Protein AF-R5MJ14-F1 (afdb_monomer)

Sequence (223 aa):
MDNVKKLFVQALIEAENKEISKLKGEDEIEWEFSEKFENSMNKLIRKNNHIRLSTRRTVRRGLLAAIIALIAVFSGLMSVSATREPIVNFIMNKFGETTEIKVSESYIPTHKTIEKNYIITDIPEGYALYSYEENEHDNMTVWKNANGSILEFSQNLLSLSFSIDNKFNCKKLEINGYEAFYYTGENFACLVWTDGEYWFKVYGTADAEDYIMTAPYHIIEKN

Nearest PDB structures (foldseek):
  2lba-assembly1_A  TM=3.531E-01  e=2.765E-01  Gallus gallus
  5feg-assembly1_B  TM=5.756E-01  e=1.146E+00  Hevea brasiliensis
  8cdd-assembly1_B  TM=2.155E-01  e=1.218E-01  Plasmodium falciparum 3D7
  7snx-assembly1_A  TM=3.120E-01  e=2.463E+00  Oplophorus gracilirostris

Foldseek 3Di:
DVVVVVVVVVVVVVVVVVVVVPDDDPVRDDDDDDPVVVVVVVVVVVVVVCVVVVVVVVVVVVVVVVVVVVCCVVVVVVVVPPDDFDQFDWDWDDDPQKTKIATDPPDDAPDPFDPWDKDFDDDDPQWDWDDWDDDRFKTKTWTAGPVRKIKMKMKGFRRDMDMDGNVWDWDWDADPRWTKTWTDDPFKIKIWTDPSGIIMIIIITPVCRVVRVVRVVRMDTDD

pLDDT: mean 83.58, std 13.21, range [35.97, 97.69]

Structure (mmCIF, N/CA/C/O backbone):
data_AF-R5MJ14-F1
#
_entry.id   AF-R5MJ14-F1
#
loop_
_atom_site.group_PDB
_atom_site.id
_atom_site.type_symbol
_atom_site.label_atom_id
_atom_site.label_alt_id
_atom_site.label_comp_id
_atom_site.label_asym_id
_atom_site.label_entity_id
_atom_site.label_seq_id
_atom_site.pdbx_PDB_ins_code
_atom_site.Cartn_x
_atom_site.Cartn_y
_atom_site.Cartn_z
_atom_site.occupancy
_atom_site.B_iso_or_equiv
_atom_site.auth_seq_id
_atom_site.auth_comp_id
_atom_site.auth_asym_id
_atom_site.auth_atom_id
_atom_site.pdbx_PDB_model_num
ATOM 1 N N . MET A 1 1 ? -99.053 11.340 -3.054 1.00 56.34 1 MET A N 1
ATOM 2 C CA . MET 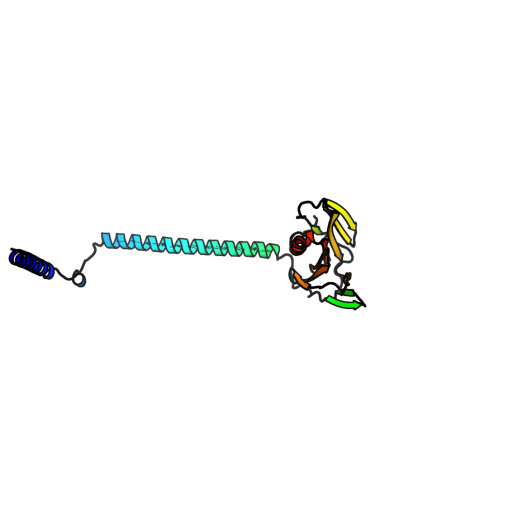A 1 1 ? -98.649 9.953 -2.723 1.00 56.34 1 MET A CA 1
ATOM 3 C C . MET A 1 1 ? -97.344 9.909 -1.922 1.00 56.34 1 MET A C 1
ATOM 5 O O . MET A 1 1 ? -97.263 9.127 -0.984 1.00 56.34 1 MET A O 1
ATOM 9 N N . ASP A 1 2 ? -96.379 10.797 -2.195 1.00 66.44 2 ASP A N 1
ATOM 10 C CA . ASP A 1 2 ? -95.080 10.835 -1.491 1.00 66.44 2 ASP A CA 1
ATOM 11 C C . ASP A 1 2 ? -95.145 11.084 0.017 1.00 66.44 2 ASP A C 1
ATOM 13 O O . ASP A 1 2 ? -94.399 10.467 0.772 1.00 66.44 2 ASP A O 1
ATOM 17 N N . ASN A 1 3 ? -96.060 11.940 0.480 1.00 75.06 3 ASN A N 1
ATOM 18 C CA . ASN A 1 3 ? -96.108 12.291 1.901 1.00 75.06 3 ASN A CA 1
ATOM 19 C C . ASN A 1 3 ? -96.558 11.109 2.782 1.00 75.06 3 ASN A C 1
ATOM 21 O O . ASN A 1 3 ? -96.045 10.921 3.879 1.00 75.06 3 ASN A O 1
ATOM 25 N N . VAL A 1 4 ? -97.454 10.255 2.268 1.00 80.25 4 VAL A N 1
ATOM 26 C CA . VAL A 1 4 ? -97.929 9.048 2.972 1.00 80.25 4 VAL A CA 1
ATOM 27 C C . VAL A 1 4 ? -96.824 7.995 3.051 1.00 80.25 4 VAL A C 1
ATOM 29 O O . VAL A 1 4 ? -96.622 7.393 4.101 1.00 80.25 4 VAL A O 1
ATOM 32 N N . LYS A 1 5 ? -96.054 7.810 1.971 1.00 82.12 5 LYS A N 1
ATOM 33 C CA . LYS A 1 5 ? -94.910 6.887 1.963 1.00 82.12 5 LYS A CA 1
ATOM 34 C C . LYS A 1 5 ? -93.808 7.358 2.914 1.00 82.12 5 LYS A C 1
ATOM 36 O O . LYS A 1 5 ? -93.243 6.542 3.635 1.00 82.12 5 LYS A O 1
ATOM 41 N N . LYS A 1 6 ? -93.544 8.668 2.960 1.00 83.88 6 LYS A N 1
ATOM 42 C CA . LYS A 1 6 ? -92.578 9.268 3.888 1.00 83.88 6 LYS A CA 1
ATOM 43 C C . LYS A 1 6 ? -93.004 9.089 5.347 1.00 83.88 6 LYS A C 1
ATOM 45 O O . LYS A 1 6 ? -92.186 8.667 6.154 1.00 83.88 6 LYS A O 1
ATOM 50 N N . LEU A 1 7 ? -94.283 9.321 5.653 1.00 88.44 7 LEU A N 1
ATOM 51 C CA . LEU A 1 7 ? -94.857 9.082 6.982 1.00 88.44 7 LEU A CA 1
ATOM 52 C C . LEU A 1 7 ? -94.775 7.606 7.391 1.00 88.44 7 LEU A C 1
ATOM 54 O O . LEU A 1 7 ? -94.431 7.312 8.529 1.00 88.44 7 LEU A O 1
ATOM 58 N N . PHE A 1 8 ? -95.031 6.680 6.464 1.00 89.88 8 PHE A N 1
ATOM 59 C CA . PHE A 1 8 ? -94.932 5.246 6.742 1.00 89.88 8 PHE A CA 1
ATOM 60 C C . PHE A 1 8 ? -93.491 4.802 7.023 1.00 89.88 8 PHE A C 1
ATOM 62 O O . PHE A 1 8 ? -93.246 4.103 7.999 1.00 89.88 8 PHE A O 1
ATOM 69 N N . VAL A 1 9 ? -92.524 5.238 6.207 1.00 88.12 9 VAL A N 1
ATOM 70 C CA . VAL A 1 9 ? -91.097 4.942 6.434 1.00 88.12 9 VAL A CA 1
ATOM 71 C C . VAL A 1 9 ? -90.624 5.5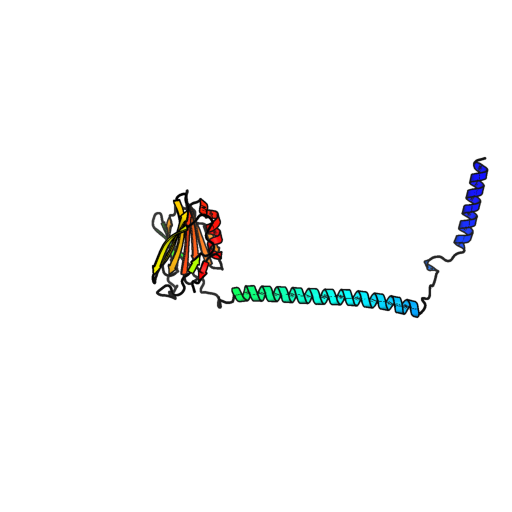36 7.759 1.00 88.12 9 VAL A C 1
ATOM 73 O O . VAL A 1 9 ? -89.906 4.878 8.502 1.00 88.12 9 VAL A O 1
ATOM 76 N N . GLN A 1 10 ? -91.063 6.751 8.086 1.00 90.50 10 GLN A N 1
ATOM 77 C CA . GLN A 1 10 ? -90.716 7.399 9.345 1.00 90.50 10 GLN A CA 1
ATOM 78 C C . GLN A 1 10 ? -91.298 6.650 10.548 1.00 90.50 10 GLN A C 1
ATOM 80 O O . GLN A 1 10 ? -90.572 6.401 11.503 1.00 90.50 10 GLN A O 1
ATOM 85 N N . ALA A 1 11 ? -92.556 6.210 10.465 1.00 89.62 11 ALA A N 1
ATOM 86 C CA . ALA A 1 11 ? -93.175 5.381 11.496 1.00 89.62 11 ALA A CA 1
ATOM 87 C C . ALA A 1 11 ? -92.471 4.022 11.658 1.00 89.62 11 ALA A C 1
ATOM 89 O O . ALA A 1 11 ? -92.351 3.529 12.776 1.00 89.62 11 ALA A O 1
ATOM 90 N N . LEU A 1 12 ? -91.980 3.428 10.564 1.00 91.75 12 LEU A N 1
ATOM 91 C CA . LEU A 1 12 ? -91.228 2.173 10.606 1.00 91.75 12 LEU A CA 1
ATOM 92 C C . LEU A 1 12 ? -89.869 2.352 11.298 1.00 91.75 12 LEU A C 1
ATOM 94 O O . LEU A 1 12 ? -89.551 1.593 12.206 1.00 91.75 12 LEU A O 1
ATOM 98 N N . ILE A 1 13 ? -89.108 3.384 10.916 1.00 89.69 13 ILE A N 1
ATOM 99 C CA . ILE A 1 13 ? -87.815 3.723 11.534 1.00 89.69 13 ILE A CA 1
ATOM 100 C C . ILE A 1 13 ? -88.003 4.041 13.020 1.00 89.69 13 ILE A C 1
ATOM 102 O O . ILE A 1 13 ? -87.200 3.644 13.857 1.00 89.69 13 ILE A O 1
ATOM 106 N N . GLU A 1 14 ? -89.071 4.753 13.371 1.00 90.81 14 GLU A N 1
ATOM 107 C CA . GLU A 1 14 ? -89.377 5.086 14.759 1.00 90.81 14 GLU A CA 1
ATOM 108 C C . GLU A 1 14 ? -89.759 3.844 15.577 1.00 90.81 14 GLU A C 1
ATOM 110 O O . GLU A 1 14 ? -89.328 3.709 16.722 1.00 90.81 14 GLU A O 1
ATOM 115 N N . ALA A 1 15 ? -90.505 2.903 14.991 1.00 89.81 15 ALA A N 1
ATOM 116 C CA . ALA A 1 15 ? -90.825 1.627 15.624 1.00 89.81 15 ALA A CA 1
ATOM 117 C C . ALA A 1 15 ? -89.582 0.741 15.814 1.00 89.81 15 ALA A C 1
ATOM 119 O O . ALA A 1 15 ? -89.395 0.195 16.901 1.00 89.81 15 ALA A O 1
ATOM 120 N N . GLU A 1 16 ? -88.719 0.648 14.801 1.00 88.69 16 GLU A N 1
ATOM 121 C CA . GLU A 1 16 ? -87.458 -0.100 14.849 1.00 88.69 16 GLU A CA 1
ATOM 122 C C . GLU A 1 16 ? -86.504 0.491 15.891 1.00 88.69 16 GLU A C 1
ATOM 124 O O . GLU A 1 16 ? -86.034 -0.218 16.778 1.00 88.69 16 GLU A O 1
ATOM 129 N N . ASN A 1 17 ? -86.294 1.810 15.872 1.00 86.94 17 ASN A N 1
ATOM 130 C CA . ASN A 1 17 ? -85.464 2.490 16.866 1.00 86.94 17 ASN A CA 1
ATOM 131 C C . ASN A 1 17 ? -86.006 2.301 18.285 1.00 86.94 17 ASN A C 1
ATOM 133 O O . ASN A 1 17 ? -85.223 2.175 19.220 1.00 86.94 17 ASN A O 1
ATOM 137 N N . LYS A 1 18 ? -87.331 2.238 18.453 1.00 85.94 18 LYS A N 1
ATOM 138 C CA . LYS A 1 18 ? -87.975 1.962 19.742 1.00 85.94 18 LYS A CA 1
ATOM 139 C C . LYS A 1 18 ? -87.822 0.507 20.195 1.00 85.94 18 LYS A C 1
ATOM 141 O O . LYS A 1 18 ? -87.941 0.235 21.389 1.00 85.94 18 LYS A O 1
ATOM 146 N N . GLU A 1 19 ? -87.612 -0.442 19.286 1.00 83.44 19 GLU A N 1
ATOM 147 C CA . GLU A 1 19 ? -87.235 -1.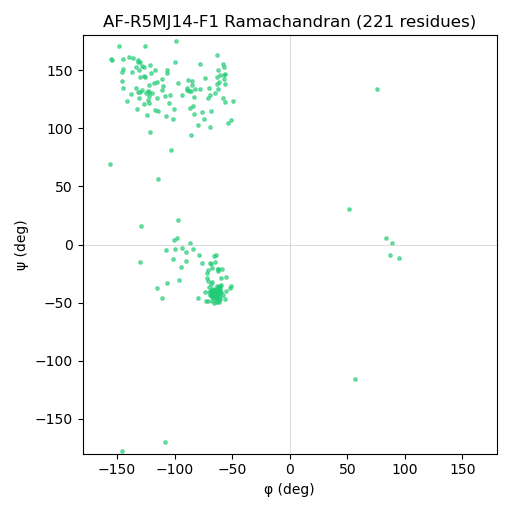816 19.638 1.00 83.44 19 GLU A CA 1
ATOM 148 C C . GLU A 1 19 ? -85.748 -1.927 19.959 1.00 83.44 19 GLU A C 1
ATOM 150 O O . GLU A 1 19 ? -85.401 -2.485 20.998 1.00 83.44 19 GLU A O 1
ATOM 155 N N . ILE A 1 20 ? -84.881 -1.334 19.137 1.00 81.50 20 ILE A N 1
ATOM 156 C CA . ILE A 1 20 ? -83.430 -1.318 19.357 1.00 81.50 20 ILE A CA 1
ATOM 157 C C . ILE A 1 20 ? -83.087 -0.579 20.653 1.00 81.50 20 ILE A C 1
ATOM 159 O O . ILE A 1 20 ? -82.246 -1.050 21.407 1.00 81.50 20 ILE A O 1
ATOM 163 N N . SER A 1 21 ? -83.790 0.507 20.993 1.00 79.62 21 SER A N 1
ATOM 164 C CA . SER A 1 21 ? -83.589 1.234 22.255 1.00 79.62 21 SER A CA 1
ATOM 165 C C . SER A 1 21 ? -83.968 0.432 23.505 1.00 79.62 21 SER A C 1
ATOM 167 O O . SER A 1 21 ? -83.739 0.903 24.615 1.00 79.62 21 SER A O 1
ATOM 169 N N . LYS A 1 22 ? -84.623 -0.729 23.356 1.00 81.12 22 LYS A N 1
ATOM 170 C CA . LYS A 1 22 ? -84.878 -1.669 24.462 1.00 81.12 22 LYS A CA 1
ATOM 171 C C . LYS A 1 22 ? -83.754 -2.688 24.621 1.00 81.12 22 LYS A C 1
ATOM 173 O O . LYS A 1 22 ? -83.732 -3.394 25.629 1.00 81.12 22 LYS A O 1
ATOM 178 N N . LEU A 1 23 ? -82.876 -2.818 23.628 1.00 81.00 23 LEU A N 1
ATOM 179 C CA . LEU A 1 23 ? -81.663 -3.607 23.760 1.00 81.00 23 LEU A CA 1
ATOM 180 C C . LEU A 1 23 ? -80.690 -2.837 24.651 1.00 81.00 23 LEU A C 1
ATOM 182 O O . LEU A 1 23 ? -80.631 -1.610 24.618 1.00 81.00 23 LEU A O 1
ATOM 186 N N . LYS A 1 24 ? -79.948 -3.579 25.467 1.00 77.00 24 LYS A N 1
ATOM 187 C CA . LYS A 1 24 ? -78.887 -3.013 26.296 1.00 77.00 24 LYS A CA 1
ATOM 188 C C . LYS A 1 24 ? -77.793 -2.419 25.407 1.00 77.00 24 LYS A C 1
ATOM 190 O O . LYS A 1 24 ? -77.508 -2.978 24.344 1.00 77.00 24 LYS A O 1
ATOM 195 N N . GLY A 1 25 ? -77.191 -1.314 25.846 1.00 72.12 25 GLY A N 1
ATOM 196 C CA . GLY A 1 25 ? -75.997 -0.755 25.205 1.00 72.12 25 GLY A CA 1
ATOM 197 C C . GLY A 1 25 ? -74.855 -1.775 25.180 1.00 72.12 25 GLY A C 1
ATOM 198 O O . GLY A 1 25 ? -74.821 -2.694 25.996 1.00 72.12 25 GLY A O 1
ATOM 199 N N . GLU A 1 26 ? -73.919 -1.650 24.239 1.00 67.50 26 GLU A N 1
ATOM 200 C CA . GLU A 1 26 ? -72.776 -2.575 24.121 1.00 67.50 26 GLU A CA 1
ATOM 201 C C . GLU A 1 26 ? -71.907 -2.588 25.397 1.00 67.50 26 GLU A C 1
ATOM 203 O O . GLU A 1 26 ? -71.345 -3.614 25.768 1.00 67.50 26 GLU A O 1
ATOM 208 N N . ASP A 1 27 ? -71.884 -1.464 26.113 1.00 71.50 27 ASP A N 1
ATOM 209 C CA . ASP A 1 27 ? -71.274 -1.237 27.425 1.00 71.50 27 ASP A CA 1
ATOM 210 C C . ASP A 1 27 ? -72.068 -1.822 28.612 1.00 71.50 27 ASP A C 1
ATOM 212 O O . ASP A 1 27 ? -71.510 -1.992 29.694 1.00 71.50 27 ASP A O 1
ATOM 216 N N . GLU A 1 28 ? -73.339 -2.179 28.412 1.00 71.75 28 GLU A N 1
ATOM 217 C CA . GLU A 1 28 ? -74.215 -2.829 29.401 1.00 71.75 28 GLU A CA 1
ATOM 218 C C . GLU A 1 28 ? -74.336 -4.356 29.194 1.00 71.75 28 GLU A C 1
ATOM 220 O O . GLU A 1 28 ? -75.008 -5.052 29.970 1.00 71.75 28 GLU A O 1
ATOM 225 N N . ILE A 1 29 ? -73.721 -4.898 28.134 1.00 73.69 29 ILE A N 1
ATOM 226 C CA . ILE A 1 29 ? -73.668 -6.339 27.865 1.00 73.69 29 ILE A CA 1
ATOM 227 C C . ILE A 1 29 ? -72.481 -6.939 28.625 1.00 73.69 29 ILE A C 1
ATOM 229 O O . ILE A 1 29 ? -71.354 -6.997 28.136 1.00 73.69 29 ILE A O 1
ATOM 233 N N . GLU A 1 30 ? -72.748 -7.443 29.827 1.00 69.62 30 GLU A N 1
ATOM 234 C CA . GLU A 1 30 ? -71.797 -8.290 30.546 1.00 69.62 30 GLU A CA 1
ATOM 235 C C . GLU A 1 30 ? -71.773 -9.684 29.903 1.00 69.62 30 GLU A C 1
ATOM 237 O O . GLU A 1 30 ? -72.733 -10.453 29.993 1.00 69.62 30 GLU A O 1
ATOM 242 N N . TRP A 1 31 ? -70.680 -10.002 29.205 1.00 71.62 31 TRP A N 1
ATOM 243 C CA . TRP A 1 31 ? -70.451 -11.328 28.634 1.00 71.62 31 TRP A CA 1
ATOM 244 C C . TRP A 1 31 ? -69.485 -12.115 29.514 1.00 71.62 31 TRP A C 1
ATOM 246 O O . TRP A 1 31 ? -68.285 -11.841 29.532 1.00 71.62 31 TRP A O 1
ATOM 256 N N . GLU A 1 32 ? -69.993 -13.120 30.221 1.00 79.44 32 GLU A N 1
ATOM 257 C CA . GLU A 1 32 ? -69.135 -14.077 30.914 1.00 79.44 32 GLU A CA 1
ATOM 258 C C . GLU A 1 32 ? -68.682 -15.157 29.936 1.00 79.44 32 GLU A C 1
ATOM 260 O O . GLU A 1 32 ? -69.473 -15.966 29.438 1.00 79.44 32 GLU A O 1
ATOM 265 N N . PHE A 1 33 ? -67.382 -15.168 29.641 1.00 82.12 33 PHE A N 1
ATOM 266 C CA . PHE A 1 33 ? -66.822 -16.187 28.776 1.00 82.12 33 PHE A CA 1
ATOM 267 C C . PHE A 1 33 ? -66.827 -17.540 29.484 1.00 82.12 33 PHE A C 1
ATOM 269 O O . PHE A 1 33 ? -66.429 -17.667 30.637 1.00 82.12 33 PHE A O 1
ATOM 276 N N . SER A 1 34 ? -67.249 -18.594 28.773 1.00 89.44 34 SER A N 1
ATOM 277 C CA . SER A 1 34 ? -67.092 -19.947 29.313 1.00 89.44 34 SER A CA 1
ATOM 278 C C . SER A 1 34 ? -65.617 -20.203 29.619 1.00 89.44 34 SER A C 1
ATOM 280 O O . SER A 1 34 ? -64.742 -19.850 28.820 1.00 89.44 34 SER A O 1
ATOM 282 N N . GLU A 1 35 ? -65.345 -20.906 30.714 1.00 89.69 35 GLU A N 1
ATOM 283 C CA . GLU A 1 35 ? -63.982 -21.247 31.131 1.00 89.69 35 GLU A CA 1
ATOM 284 C C . GLU A 1 35 ? -63.184 -21.911 29.988 1.00 89.69 35 GLU A C 1
ATOM 286 O O . GLU A 1 35 ? -62.006 -21.635 29.756 1.00 89.69 35 GLU A O 1
ATOM 291 N N . LYS A 1 36 ? -63.854 -22.748 29.182 1.00 90.06 36 LYS A N 1
ATOM 292 C CA . LYS A 1 36 ? -63.269 -23.395 27.999 1.00 90.06 36 LYS A CA 1
ATOM 293 C C . LYS A 1 36 ? -62.814 -22.386 26.939 1.00 90.06 36 LYS A C 1
ATOM 295 O O . LYS A 1 36 ? -61.766 -22.588 26.314 1.00 90.06 36 LYS A O 1
ATOM 300 N N . PHE A 1 37 ? -63.593 -21.332 26.707 1.00 89.31 37 PHE A N 1
ATOM 301 C CA . PHE A 1 37 ? -63.251 -20.286 25.750 1.00 89.31 37 PHE A CA 1
ATOM 302 C C . PHE A 1 37 ? -62.091 -19.434 26.263 1.00 89.31 37 PHE A C 1
ATOM 304 O O . PHE A 1 37 ? -61.108 -19.271 25.539 1.00 89.31 37 PHE A O 1
ATOM 311 N N . GLU A 1 38 ? -62.143 -18.970 27.514 1.00 89.88 38 GLU A N 1
ATOM 312 C CA . GLU A 1 38 ? -61.050 -18.193 28.115 1.00 89.88 38 GLU A CA 1
ATOM 313 C C . GLU A 1 38 ? -59.736 -18.968 28.100 1.00 89.88 38 GLU A C 1
ATOM 315 O O . GLU A 1 38 ? -58.695 -18.446 27.700 1.00 89.88 38 GLU A O 1
ATOM 320 N N . ASN A 1 39 ? -59.781 -20.256 28.449 1.00 90.69 39 ASN A N 1
ATOM 321 C CA . ASN A 1 39 ? -58.616 -21.131 28.410 1.00 90.69 39 ASN A CA 1
ATOM 322 C C . ASN A 1 39 ? -58.050 -21.279 26.991 1.00 90.69 39 ASN A C 1
ATOM 324 O O . ASN A 1 39 ? -56.830 -21.270 26.801 1.00 90.69 39 ASN A O 1
ATOM 328 N N . SER A 1 40 ? -58.916 -21.372 25.980 1.00 88.62 40 SER A N 1
ATOM 329 C CA . SER A 1 40 ? -58.504 -21.446 24.573 1.00 88.62 40 SER A CA 1
ATOM 330 C C . SER A 1 40 ? -57.882 -20.130 24.098 1.00 88.62 40 SER A C 1
ATOM 332 O O . SER A 1 40 ? -56.810 -20.140 23.486 1.00 88.62 40 SER A O 1
ATOM 334 N N . MET A 1 41 ? -58.493 -18.997 24.452 1.00 88.94 41 MET A N 1
ATOM 335 C CA . MET A 1 41 ? -57.995 -17.654 24.158 1.00 88.94 41 MET A CA 1
ATOM 336 C C . MET A 1 41 ? -56.625 -17.412 24.810 1.00 88.94 41 MET A C 1
ATOM 338 O O . MET A 1 41 ? -55.655 -17.064 24.133 1.00 88.94 41 MET A O 1
ATOM 342 N N . ASN A 1 42 ? -56.493 -17.714 26.102 1.00 89.44 42 ASN A N 1
ATOM 343 C CA . ASN A 1 42 ? -55.242 -17.583 26.849 1.00 89.44 42 ASN A CA 1
ATOM 344 C C . ASN A 1 42 ? -54.130 -18.480 26.292 1.00 89.44 42 ASN A C 1
ATOM 346 O O . ASN A 1 42 ? -52.965 -18.074 26.237 1.00 89.44 42 ASN A O 1
ATOM 350 N N . LYS A 1 43 ? -54.464 -19.691 25.827 1.00 89.19 43 LYS A N 1
ATOM 351 C CA . LYS A 1 43 ? -53.502 -20.602 25.191 1.00 89.19 43 LYS A CA 1
ATOM 352 C C . LYS A 1 43 ? -52.944 -20.021 23.889 1.00 89.19 43 LYS A C 1
ATOM 354 O O . LYS A 1 43 ? -51.739 -20.130 23.649 1.00 89.19 43 LYS A O 1
ATOM 359 N N . LEU A 1 44 ? -53.782 -19.373 23.078 1.00 87.19 44 LEU A N 1
ATOM 360 C CA . LEU A 1 44 ? -53.359 -18.710 21.840 1.00 87.19 44 LEU A CA 1
ATOM 361 C C . LEU A 1 44 ? -52.463 -17.496 22.119 1.00 87.19 44 LEU A C 1
ATOM 363 O O . LEU A 1 44 ? -51.387 -17.387 21.526 1.00 87.19 44 LEU A O 1
ATOM 367 N N . ILE A 1 45 ? -52.842 -16.645 23.078 1.00 81.38 45 ILE A N 1
ATOM 368 C CA . ILE A 1 45 ? -52.053 -15.469 23.484 1.00 81.38 45 ILE A CA 1
ATOM 369 C C . ILE A 1 45 ? -50.672 -15.895 24.004 1.00 81.38 45 ILE A C 1
ATOM 371 O O . ILE A 1 45 ? -49.647 -15.363 23.568 1.00 81.38 45 ILE A O 1
ATOM 375 N N . ARG A 1 46 ? -50.617 -16.907 24.884 1.00 80.94 46 ARG A N 1
ATOM 376 C CA . ARG A 1 46 ? -49.354 -17.450 25.417 1.00 80.94 46 ARG A CA 1
ATOM 377 C C . ARG A 1 46 ? -48.466 -18.018 24.313 1.00 80.94 46 ARG A C 1
ATOM 379 O O . ARG A 1 46 ? -47.272 -17.723 24.295 1.00 80.94 46 ARG A O 1
ATOM 386 N N . LYS A 1 47 ? -49.029 -18.788 23.375 1.00 77.12 47 LYS A N 1
ATOM 387 C CA . LYS A 1 47 ? -48.280 -19.362 22.245 1.00 77.12 47 LYS A CA 1
ATOM 388 C C . LYS A 1 47 ? -47.690 -18.270 21.349 1.00 77.12 47 LYS A C 1
ATOM 390 O O . LYS A 1 47 ? -46.509 -18.340 21.017 1.00 77.12 47 LYS A O 1
ATOM 395 N N . ASN A 1 48 ? -48.469 -17.242 21.011 1.00 72.69 48 ASN A N 1
ATOM 396 C CA . ASN A 1 48 ? -48.006 -16.120 20.192 1.00 72.69 48 ASN A CA 1
ATOM 397 C C . ASN A 1 48 ? -46.880 -15.325 20.878 1.00 72.69 48 ASN A C 1
ATOM 399 O O . ASN A 1 48 ? -45.839 -15.061 20.275 1.00 72.69 48 ASN A O 1
ATOM 403 N N . ASN A 1 49 ? -47.044 -15.010 22.166 1.00 66.75 49 ASN A N 1
ATOM 404 C CA . ASN A 1 49 ? -46.028 -14.296 22.941 1.00 66.75 49 ASN A CA 1
ATOM 405 C C . ASN A 1 49 ? -44.744 -15.121 23.100 1.00 66.75 49 ASN A C 1
ATOM 407 O O . ASN A 1 49 ? -43.648 -14.574 22.971 1.00 66.75 49 ASN A O 1
ATOM 411 N N . HIS A 1 50 ? -44.861 -16.435 23.315 1.00 68.31 50 HIS A N 1
ATOM 412 C CA . HIS A 1 50 ? -43.712 -17.332 23.407 1.00 68.31 50 HIS A CA 1
ATOM 413 C C . HIS A 1 50 ? -42.939 -17.411 22.085 1.00 68.31 50 HIS A C 1
ATOM 415 O O . HIS A 1 50 ? -41.721 -17.263 22.099 1.00 68.31 50 HIS A O 1
ATOM 421 N N . ILE A 1 51 ? -43.627 -17.573 20.946 1.00 58.97 51 ILE A N 1
ATOM 422 C CA . ILE A 1 51 ? -42.999 -17.602 19.612 1.00 58.97 51 ILE A CA 1
ATOM 423 C C . ILE A 1 51 ? -42.304 -16.267 19.319 1.00 58.97 51 ILE A C 1
ATOM 425 O O . ILE A 1 51 ? -41.135 -16.240 18.945 1.00 58.97 51 ILE A O 1
ATOM 429 N N . ARG A 1 52 ? -42.976 -15.133 19.552 1.00 57.56 52 ARG A N 1
ATOM 430 C CA . ARG A 1 52 ? -42.402 -13.802 19.301 1.00 57.56 52 ARG A CA 1
ATOM 431 C C . ARG A 1 52 ? -41.170 -13.526 20.171 1.00 57.56 52 ARG A C 1
ATOM 433 O O . ARG A 1 52 ? -40.190 -12.961 19.684 1.00 57.56 52 ARG A O 1
ATOM 440 N N . LEU A 1 53 ? -41.190 -13.929 21.445 1.00 55.22 53 LEU A N 1
ATOM 441 C CA . LEU A 1 53 ? -40.054 -13.768 22.358 1.00 55.22 53 LEU A CA 1
ATOM 442 C C . LEU A 1 53 ? -38.912 -14.742 22.053 1.00 55.22 53 LEU A C 1
ATOM 444 O O . LEU A 1 53 ? -37.754 -14.321 22.094 1.00 55.22 53 LEU A O 1
ATOM 448 N N . SER A 1 54 ? -39.210 -16.008 21.735 1.00 61.19 54 SER A N 1
ATOM 449 C CA . SER A 1 54 ? -38.182 -16.995 21.402 1.00 61.19 54 SER A CA 1
ATOM 450 C C . SER A 1 54 ? -37.488 -16.607 20.107 1.00 61.19 54 SER A C 1
ATOM 452 O O . SER A 1 54 ? -36.277 -16.450 20.117 1.00 61.19 54 SER A O 1
ATOM 454 N N . THR A 1 55 ? -38.229 -16.310 19.036 1.00 57.56 55 THR A N 1
ATOM 455 C CA . THR A 1 55 ? -37.648 -15.918 17.745 1.00 57.56 55 THR A CA 1
ATOM 456 C C . THR A 1 55 ? -36.821 -14.639 17.873 1.00 57.56 55 THR A C 1
ATOM 458 O O . THR A 1 55 ? -35.698 -14.591 17.382 1.00 57.56 55 THR A O 1
ATOM 461 N N . ARG A 1 56 ? -37.281 -13.629 18.631 1.00 58.34 56 ARG A N 1
ATOM 462 C CA . ARG A 1 56 ? -36.491 -12.408 18.888 1.00 58.34 56 ARG A CA 1
ATOM 463 C C . ARG A 1 56 ? -35.217 -12.685 19.691 1.00 58.34 56 ARG A C 1
ATOM 465 O O . ARG A 1 56 ? -34.191 -12.069 19.412 1.00 58.34 56 ARG A O 1
ATOM 472 N N . ARG A 1 57 ? -35.255 -13.580 20.687 1.00 58.78 57 ARG A N 1
ATOM 473 C CA . ARG A 1 57 ? -34.063 -13.977 21.460 1.00 58.78 57 ARG A CA 1
ATOM 474 C C . ARG A 1 57 ? -33.087 -14.789 20.614 1.00 58.78 57 ARG A C 1
ATOM 476 O O . ARG A 1 57 ? -31.895 -14.509 20.678 1.00 58.78 57 ARG A O 1
ATOM 483 N N . THR A 1 58 ? -33.566 -15.741 19.817 1.00 59.31 58 THR A N 1
ATOM 484 C CA . THR A 1 58 ? -32.723 -16.589 18.963 1.00 59.31 58 THR A CA 1
ATOM 485 C C . THR A 1 58 ? -32.084 -15.776 17.840 1.00 59.31 58 THR A C 1
ATOM 487 O O . THR A 1 58 ? -30.879 -15.872 17.652 1.00 59.31 58 THR A O 1
ATOM 490 N N . VAL A 1 59 ? -32.839 -14.888 17.179 1.00 61.69 59 VAL A N 1
ATOM 491 C CA . VAL A 1 59 ? -32.308 -13.975 16.150 1.00 61.69 59 VAL A CA 1
ATOM 492 C C . VAL A 1 59 ? -31.290 -13.002 16.745 1.00 61.69 59 VAL A C 1
ATOM 494 O O . VAL A 1 59 ? -30.228 -12.822 16.168 1.00 61.69 59 VAL A O 1
ATOM 497 N N . ARG A 1 60 ? -31.549 -12.422 17.930 1.00 63.12 60 ARG A N 1
ATOM 498 C CA . ARG A 1 60 ? -30.574 -11.543 18.606 1.00 63.12 60 ARG A CA 1
ATOM 499 C C . ARG A 1 60 ? -29.297 -12.273 19.004 1.00 63.12 60 ARG A C 1
ATOM 501 O O . ARG A 1 60 ? -28.225 -11.717 18.821 1.00 63.12 60 ARG A O 1
ATOM 508 N N . ARG A 1 61 ? -29.401 -13.493 19.542 1.00 65.12 61 ARG A N 1
ATOM 509 C CA . ARG A 1 61 ? -28.232 -14.315 19.894 1.00 65.12 61 ARG A CA 1
ATOM 510 C C . ARG A 1 61 ? -27.455 -14.750 18.654 1.00 65.12 61 ARG A C 1
ATOM 512 O O . ARG A 1 61 ? -26.237 -14.703 18.693 1.00 65.12 61 ARG A O 1
ATOM 519 N N . GLY A 1 62 ? -28.146 -15.105 17.570 1.00 70.19 62 GLY A N 1
ATOM 520 C CA . GLY A 1 62 ? -27.532 -15.433 16.283 1.00 70.19 62 GLY A CA 1
ATOM 521 C C . GLY A 1 62 ? -26.815 -14.239 15.654 1.00 70.19 62 GLY A C 1
ATOM 522 O O . GLY A 1 62 ? -25.672 -14.379 15.248 1.00 70.19 62 GLY A O 1
ATOM 523 N N . LEU A 1 63 ? -27.430 -13.051 15.655 1.00 69.62 63 LEU A N 1
ATOM 524 C CA . LEU A 1 63 ? -26.799 -11.808 15.191 1.00 69.62 63 LEU A CA 1
ATOM 525 C C . LEU A 1 63 ? -25.615 -11.397 16.065 1.00 69.62 63 LEU A C 1
ATOM 527 O O . LEU A 1 63 ? -24.579 -11.045 15.528 1.00 69.62 63 LEU A O 1
ATOM 531 N N . LEU A 1 64 ? -25.737 -11.470 17.393 1.00 64.88 64 LEU A N 1
ATOM 532 C CA . LEU A 1 64 ? -24.620 -11.203 18.303 1.00 64.88 64 LEU A CA 1
ATOM 533 C C . LEU A 1 64 ? -23.481 -12.197 18.087 1.00 64.88 64 LEU A C 1
ATOM 535 O O . LEU A 1 64 ? -22.340 -11.774 18.011 1.00 64.88 64 LEU A O 1
ATOM 539 N N . ALA A 1 65 ? -23.774 -13.490 17.942 1.00 73.62 65 ALA A N 1
ATOM 540 C CA . ALA A 1 65 ? -22.763 -14.500 17.652 1.00 73.62 65 ALA A CA 1
ATOM 541 C C . ALA A 1 65 ? -22.125 -14.295 16.272 1.00 73.62 65 ALA A C 1
ATOM 543 O O . ALA A 1 65 ? -20.919 -14.444 16.153 1.00 73.62 65 ALA A O 1
ATOM 544 N N . ALA A 1 66 ? -22.898 -13.902 15.257 1.00 72.31 66 ALA A N 1
ATOM 545 C CA . ALA A 1 66 ? -22.384 -13.577 13.931 1.00 72.31 66 ALA A CA 1
ATOM 546 C C . ALA A 1 66 ? -21.529 -12.305 13.948 1.00 72.31 66 ALA A C 1
ATOM 548 O O . ALA A 1 66 ? -20.471 -12.301 13.345 1.00 72.31 66 ALA A O 1
ATOM 549 N N . ILE A 1 67 ? -21.932 -11.259 14.676 1.00 73.56 67 ILE A N 1
ATOM 550 C CA . ILE A 1 67 ? -21.140 -10.035 14.868 1.00 73.56 67 ILE A CA 1
ATOM 551 C C . ILE A 1 67 ? -19.871 -10.347 15.660 1.00 73.56 67 ILE A C 1
ATOM 553 O O . ILE A 1 67 ? -18.810 -9.889 15.278 1.00 73.56 67 ILE A O 1
ATOM 557 N N . ILE A 1 68 ? -19.949 -11.149 16.724 1.00 75.81 68 ILE A N 1
ATOM 558 C CA . ILE A 1 68 ? -18.778 -11.575 17.501 1.00 75.81 68 ILE A CA 1
ATOM 559 C C . ILE A 1 68 ? -17.861 -12.451 16.649 1.00 75.81 68 ILE A C 1
ATOM 561 O O . ILE A 1 68 ? -16.657 -12.279 16.727 1.00 75.81 68 ILE A O 1
ATOM 565 N N . ALA A 1 69 ? -18.394 -13.349 15.821 1.00 77.12 69 ALA A N 1
ATOM 566 C CA . ALA A 1 69 ? -17.606 -14.158 14.896 1.00 77.12 69 ALA A CA 1
ATOM 567 C C . ALA A 1 69 ? -16.982 -13.299 13.791 1.00 77.12 69 ALA A C 1
ATOM 569 O O . ALA A 1 69 ? -15.824 -13.498 13.463 1.00 77.12 69 ALA A O 1
ATOM 570 N N . LEU A 1 70 ? -17.706 -12.309 13.264 1.00 73.06 70 LEU A N 1
ATOM 571 C CA . LEU A 1 70 ? -17.192 -11.350 12.291 1.00 73.06 70 LEU A CA 1
ATOM 572 C C . LEU A 1 70 ? -16.077 -10.512 12.925 1.00 73.06 70 LEU A C 1
ATOM 574 O O . LEU A 1 70 ? -14.991 -10.433 12.370 1.00 73.06 70 LEU A O 1
ATOM 578 N N . ILE A 1 71 ? -16.306 -9.967 14.124 1.00 73.00 71 ILE A N 1
ATOM 579 C CA . ILE A 1 71 ? -15.292 -9.261 14.908 1.00 73.00 71 ILE A CA 1
ATOM 580 C C . ILE A 1 71 ? -14.128 -10.194 15.210 1.00 73.00 71 ILE A C 1
ATOM 582 O O . ILE A 1 71 ? -13.020 -9.736 15.077 1.00 73.00 71 ILE A O 1
ATOM 586 N N . ALA A 1 72 ? -14.331 -11.468 15.547 1.00 70.69 72 ALA A N 1
ATOM 587 C CA . ALA A 1 72 ? -13.255 -12.421 15.826 1.00 70.69 72 ALA A CA 1
ATOM 588 C C . ALA A 1 72 ? -12.471 -12.830 14.570 1.00 70.69 72 ALA A C 1
ATOM 590 O O . ALA A 1 72 ? -11.281 -13.101 14.665 1.00 70.69 72 ALA A O 1
ATOM 591 N N . VAL A 1 73 ? -13.109 -12.862 13.397 1.00 68.06 73 VAL A N 1
ATOM 592 C CA . VAL A 1 73 ? -12.449 -13.084 12.102 1.00 68.06 73 VAL A CA 1
ATOM 593 C C . VAL A 1 73 ? -11.655 -11.841 11.706 1.00 68.06 73 VAL A C 1
ATOM 595 O O . VAL A 1 73 ? -10.475 -11.960 11.412 1.00 68.06 73 VAL A O 1
ATOM 598 N N . PHE A 1 74 ? -12.242 -10.642 11.779 1.00 58.06 74 PHE A N 1
ATOM 599 C CA . PHE A 1 74 ? -11.536 -9.389 11.487 1.00 58.06 74 PHE A CA 1
ATOM 600 C C . PHE A 1 74 ? -10.470 -9.064 12.529 1.00 58.06 74 PHE A C 1
ATOM 602 O O . PHE A 1 74 ? -9.378 -8.655 12.170 1.00 58.06 74 PHE A O 1
ATOM 609 N N . SER A 1 75 ? -10.743 -9.285 13.810 1.00 57.41 75 SER A N 1
ATOM 610 C CA . SER A 1 75 ? -9.762 -9.147 14.876 1.00 57.41 75 SER A CA 1
ATOM 611 C C . SER A 1 75 ? -8.755 -10.271 14.821 1.00 57.41 75 SER A C 1
ATOM 613 O O . SER A 1 75 ? -7.650 -10.035 15.232 1.00 57.41 75 SER A O 1
ATOM 615 N N . GLY A 1 76 ? -9.080 -11.470 14.337 1.00 55.91 76 GLY A N 1
ATOM 616 C CA . GLY A 1 76 ? -8.106 -12.539 14.106 1.00 55.91 76 GLY A CA 1
ATOM 617 C C . GLY A 1 76 ? -7.156 -12.199 12.959 1.00 55.91 76 GLY A C 1
ATOM 618 O O . GLY A 1 76 ? -5.955 -12.399 13.095 1.00 55.91 76 GLY A O 1
ATOM 619 N N . LEU A 1 77 ? -7.680 -11.597 11.886 1.00 51.12 77 LEU A N 1
ATOM 620 C CA . LEU A 1 77 ? -6.892 -11.029 10.787 1.00 51.12 77 LEU A CA 1
ATOM 621 C C . LEU A 1 77 ? -6.077 -9.799 11.232 1.00 51.12 77 LEU A C 1
ATOM 623 O O . LEU A 1 77 ? -4.977 -9.596 10.741 1.00 51.12 77 LEU A O 1
ATOM 627 N N . MET A 1 78 ? -6.579 -9.011 12.190 1.00 49.00 78 MET A N 1
ATOM 628 C CA . MET A 1 78 ? -5.891 -7.842 12.770 1.00 49.00 78 MET A CA 1
ATOM 629 C C . MET A 1 78 ? -5.102 -8.167 14.056 1.00 49.00 78 MET A C 1
ATOM 631 O O . MET A 1 78 ? -4.460 -7.292 14.622 1.00 49.00 78 MET A O 1
ATOM 635 N N . SER A 1 79 ? -5.149 -9.408 14.558 1.00 42.75 79 SER A N 1
ATOM 636 C CA . SER A 1 79 ? -4.476 -9.854 15.798 1.00 42.75 79 SER A CA 1
ATOM 637 C C . SER A 1 79 ? -3.140 -10.528 15.494 1.00 42.75 79 SER A C 1
ATOM 639 O O . SER A 1 79 ? -2.590 -11.241 16.336 1.00 42.75 79 SER A O 1
ATOM 641 N N . VAL A 1 80 ? -2.590 -10.239 14.319 1.00 51.16 80 VAL A N 1
ATOM 642 C CA . VAL A 1 80 ? -1.158 -10.322 14.039 1.00 51.16 80 VAL A CA 1
ATOM 643 C C . VAL A 1 80 ? -0.638 -8.906 13.765 1.00 51.16 80 VAL A C 1
ATOM 645 O O . VAL A 1 80 ? -0.088 -8.608 12.721 1.00 51.16 80 VAL A O 1
ATOM 648 N N . SER A 1 81 ? -0.858 -8.013 14.723 1.00 39.28 81 SER A N 1
ATOM 649 C CA . SER A 1 81 ? -0.001 -6.851 14.998 1.00 39.28 81 SER A CA 1
ATOM 650 C C . SER A 1 81 ? -0.229 -6.471 16.459 1.00 39.28 81 SER A C 1
ATOM 652 O O . SER A 1 81 ? -0.925 -5.533 16.847 1.00 39.28 81 SER A O 1
ATOM 654 N N . ALA A 1 82 ? 0.267 -7.363 17.316 1.00 35.97 82 ALA A N 1
ATOM 655 C CA . ALA A 1 82 ? 0.332 -7.143 18.743 1.00 35.97 82 ALA A CA 1
ATOM 656 C C . ALA A 1 82 ? 1.229 -5.934 19.035 1.00 35.97 82 ALA A C 1
ATOM 658 O O . ALA A 1 82 ? 2.318 -5.819 18.487 1.00 35.97 82 ALA A O 1
ATOM 659 N N . THR A 1 83 ? 0.792 -5.130 20.007 1.00 43.47 83 THR A N 1
ATOM 660 C CA . THR A 1 83 ? 1.462 -3.948 20.569 1.00 43.47 83 THR A CA 1
ATOM 661 C C . THR A 1 83 ? 1.389 -2.718 19.671 1.00 43.47 83 THR A C 1
ATOM 663 O O . THR A 1 83 ? 1.579 -2.801 18.471 1.00 43.47 83 THR A O 1
ATOM 666 N N . ARG A 1 84 ? 1.060 -1.560 20.259 1.00 48.09 84 ARG A N 1
ATOM 667 C CA . ARG A 1 84 ? 1.223 -0.269 19.586 1.00 48.09 84 ARG A CA 1
ATOM 668 C C . ARG A 1 84 ? 2.648 -0.227 19.058 1.00 48.09 84 ARG A C 1
ATOM 670 O O . ARG A 1 84 ? 3.575 -0.122 19.862 1.00 48.09 84 ARG A O 1
ATOM 677 N N . GLU A 1 85 ? 2.794 -0.351 17.750 1.00 51.62 85 GLU A N 1
ATOM 678 C CA . GLU A 1 85 ? 4.084 -0.202 17.116 1.00 51.62 85 GLU A CA 1
ATOM 679 C C . GLU A 1 85 ? 4.638 1.178 17.482 1.00 51.62 85 GLU A C 1
ATOM 681 O O . GLU A 1 85 ? 3.864 2.122 17.728 1.00 51.62 85 GLU A O 1
ATOM 686 N N . PRO A 1 86 ? 5.967 1.304 17.632 1.00 51.19 86 PRO A N 1
ATOM 687 C CA . PRO A 1 86 ? 6.574 2.611 17.782 1.00 51.19 86 PRO A CA 1
ATOM 688 C C . PRO A 1 86 ? 6.016 3.485 16.665 1.00 51.19 86 PRO A C 1
ATOM 690 O O . PRO A 1 86 ? 6.089 3.106 15.502 1.00 51.19 86 PRO A O 1
ATOM 693 N N . ILE A 1 87 ? 5.406 4.618 17.026 1.00 60.19 87 ILE A N 1
ATOM 694 C CA . ILE A 1 87 ? 4.963 5.607 16.045 1.00 60.19 87 ILE A CA 1
ATOM 695 C C . ILE A 1 87 ? 6.201 5.915 15.205 1.00 60.19 87 ILE A C 1
ATOM 697 O O . ILE A 1 87 ? 7.138 6.551 15.701 1.00 60.19 87 ILE A O 1
ATOM 701 N N . VAL A 1 88 ? 6.246 5.381 13.983 1.00 71.94 88 VAL A N 1
ATOM 702 C CA . VAL A 1 88 ? 7.360 5.607 13.075 1.00 71.94 88 VAL A CA 1
ATOM 703 C C . VAL A 1 88 ? 7.246 7.064 12.676 1.00 71.94 88 VAL A C 1
ATOM 705 O O . VAL A 1 88 ? 6.385 7.459 11.896 1.00 71.94 88 VAL A O 1
ATOM 708 N N . ASN A 1 89 ? 8.069 7.894 13.307 1.00 80.94 89 ASN A N 1
ATOM 709 C CA . ASN A 1 89 ? 8.101 9.311 13.012 1.00 80.94 89 ASN A CA 1
ATOM 710 C C . ASN A 1 89 ? 8.985 9.518 11.790 1.00 80.94 89 ASN A C 1
ATOM 712 O O . ASN A 1 89 ? 10.144 9.095 11.782 1.00 80.94 89 ASN A O 1
ATOM 716 N N . PHE A 1 90 ? 8.457 10.200 10.782 1.00 86.50 90 PHE A N 1
ATOM 717 C CA . PHE A 1 90 ? 9.206 10.537 9.582 1.00 86.50 90 PHE A CA 1
ATOM 718 C C . PHE A 1 90 ? 9.768 11.954 9.668 1.00 86.50 90 PHE A C 1
ATOM 720 O O . PHE A 1 90 ? 9.113 12.891 10.128 1.00 86.50 90 PHE A O 1
ATOM 727 N N . ILE A 1 91 ? 11.004 12.111 9.204 1.00 87.75 91 ILE A N 1
ATOM 728 C CA . ILE A 1 91 ? 11.667 13.397 9.019 1.00 87.75 91 ILE A CA 1
ATOM 729 C C . ILE A 1 91 ? 11.656 13.707 7.525 1.00 87.75 91 ILE A C 1
ATOM 731 O O . ILE A 1 91 ? 12.074 12.889 6.707 1.00 87.75 91 ILE A O 1
ATOM 735 N N . MET A 1 92 ? 11.188 14.908 7.186 1.00 90.12 92 MET A N 1
ATOM 736 C CA . MET A 1 92 ? 11.176 15.424 5.819 1.00 90.12 92 MET A CA 1
ATOM 737 C C . MET A 1 92 ? 12.236 16.516 5.683 1.00 90.12 92 MET A C 1
ATOM 739 O O . MET A 1 92 ? 12.081 17.608 6.234 1.00 90.12 92 MET A O 1
ATOM 743 N N . ASN A 1 93 ? 13.300 16.235 4.937 1.00 89.00 93 ASN A N 1
ATOM 744 C CA . ASN A 1 93 ? 14.388 17.173 4.688 1.00 89.00 93 ASN A CA 1
ATOM 745 C C . ASN A 1 93 ? 14.287 17.726 3.268 1.00 89.00 93 ASN A C 1
ATOM 747 O O . ASN A 1 93 ? 14.328 16.980 2.293 1.00 89.00 93 ASN A O 1
ATOM 751 N N . LYS A 1 94 ? 14.186 19.050 3.132 1.00 88.50 94 LYS A N 1
ATOM 752 C CA . LYS A 1 94 ? 14.179 19.703 1.818 1.00 88.50 94 LYS A CA 1
ATOM 753 C C . LYS A 1 94 ? 15.607 19.916 1.322 1.00 88.50 94 LYS A C 1
ATOM 755 O O . LYS A 1 94 ? 16.363 20.669 1.932 1.00 88.50 94 LYS A O 1
ATOM 760 N N . PHE A 1 95 ? 15.938 19.313 0.184 1.00 87.56 95 PHE A N 1
ATOM 761 C CA . PHE A 1 95 ? 17.208 19.465 -0.519 1.00 87.56 95 PHE A CA 1
ATOM 762 C C . PHE A 1 95 ? 16.961 19.995 -1.932 1.00 87.56 95 PHE A C 1
ATOM 764 O O . PHE A 1 95 ? 16.646 19.242 -2.856 1.00 87.56 95 PHE A O 1
ATOM 771 N N . GLY A 1 96 ? 17.099 21.314 -2.098 1.00 89.12 96 GLY A N 1
ATOM 772 C CA . GLY A 1 96 ? 16.860 21.984 -3.376 1.00 89.12 96 GLY A CA 1
ATOM 773 C C . GLY A 1 96 ? 15.451 21.707 -3.907 1.00 89.12 96 GLY A C 1
ATOM 774 O O . GLY A 1 96 ? 14.456 22.078 -3.284 1.00 89.12 96 GLY A O 1
ATOM 775 N N . GLU A 1 97 ? 15.379 21.033 -5.052 1.00 90.69 97 GLU A N 1
ATOM 776 C CA . GLU A 1 97 ? 14.129 20.676 -5.734 1.00 90.69 97 GLU A CA 1
ATOM 777 C C . GLU A 1 97 ? 13.518 19.357 -5.246 1.00 90.69 97 GLU A C 1
ATOM 779 O O . GLU A 1 97 ? 12.464 18.963 -5.724 1.00 90.69 97 GLU A O 1
ATOM 784 N N . THR A 1 98 ? 14.119 18.683 -4.265 1.00 93.06 98 THR A N 1
ATOM 785 C CA . THR A 1 98 ? 13.603 17.416 -3.724 1.00 93.06 98 THR A CA 1
ATOM 786 C C . THR A 1 98 ? 13.335 17.510 -2.227 1.00 93.06 98 THR A C 1
ATOM 788 O O . THR A 1 98 ? 13.924 18.328 -1.516 1.00 93.06 98 THR A O 1
ATOM 791 N N . THR A 1 99 ? 12.421 16.684 -1.738 1.00 92.38 99 THR A N 1
ATOM 792 C CA . THR A 1 99 ? 12.222 16.416 -0.317 1.00 92.38 99 THR A CA 1
ATOM 793 C C . THR A 1 99 ? 12.573 14.961 -0.063 1.00 92.38 99 THR A C 1
ATOM 795 O O . THR A 1 99 ? 11.899 14.067 -0.567 1.00 92.38 99 THR A O 1
ATOM 798 N N . GLU A 1 100 ? 13.621 14.737 0.720 1.00 93.81 100 GLU A N 1
ATOM 799 C CA . GLU A 1 100 ? 13.956 13.423 1.256 1.00 93.81 100 GLU A CA 1
ATOM 800 C C . GLU A 1 100 ? 13.027 13.113 2.434 1.00 93.81 100 GLU A C 1
ATOM 802 O O . GLU A 1 100 ? 12.833 13.944 3.325 1.00 93.81 100 GLU A O 1
ATOM 807 N N . ILE A 1 101 ? 12.479 11.905 2.446 1.00 92.62 101 ILE A N 1
ATOM 808 C CA . ILE A 1 101 ? 11.680 11.334 3.521 1.00 92.62 101 ILE A CA 1
ATOM 809 C C . ILE A 1 101 ? 12.457 10.150 4.081 1.00 92.62 101 ILE A C 1
ATOM 811 O O . ILE A 1 101 ? 12.865 9.243 3.354 1.00 92.62 101 ILE A O 1
ATOM 815 N N . LYS A 1 102 ? 12.667 10.168 5.394 1.00 91.75 102 LYS A N 1
ATOM 816 C CA . LYS A 1 102 ? 13.351 9.100 6.117 1.00 91.75 102 LYS A CA 1
ATOM 817 C C . LYS A 1 102 ? 12.754 8.913 7.498 1.00 91.75 102 LYS A C 1
ATOM 819 O O . LYS A 1 102 ? 12.128 9.823 8.042 1.00 91.75 102 LYS A O 1
ATOM 824 N N . VAL A 1 103 ? 12.983 7.750 8.087 1.00 89.75 103 VAL A N 1
ATOM 825 C CA . VAL A 1 103 ? 12.672 7.516 9.499 1.00 89.75 103 VAL A CA 1
ATOM 826 C C . VAL A 1 103 ? 13.486 8.427 10.420 1.00 89.75 103 VAL A C 1
ATOM 828 O O . VAL A 1 103 ? 14.600 8.847 10.097 1.00 89.75 103 VAL A O 1
ATOM 831 N N . SER A 1 104 ? 12.912 8.757 11.577 1.00 85.50 104 SER A N 1
ATOM 832 C CA . SER A 1 104 ? 13.569 9.563 12.607 1.00 85.50 104 SER A CA 1
ATOM 833 C C . SER A 1 104 ? 14.884 8.943 13.071 1.00 85.50 104 SER A C 1
ATOM 835 O O . SER A 1 104 ? 15.020 7.725 13.099 1.00 85.50 104 SER A O 1
ATOM 837 N N . GLU A 1 105 ? 15.822 9.764 13.537 1.00 81.69 105 GLU A N 1
ATOM 838 C CA . GLU A 1 105 ? 17.120 9.284 14.041 1.00 81.69 105 GLU A CA 1
ATOM 839 C C . GLU A 1 105 ? 16.999 8.367 15.269 1.00 81.69 105 GLU A C 1
ATOM 841 O O . GLU A 1 105 ? 17.903 7.589 15.553 1.00 81.69 105 GLU A O 1
ATOM 846 N N . SER A 1 106 ? 15.877 8.432 15.992 1.00 80.00 106 SER A N 1
ATOM 847 C CA . SER A 1 106 ? 15.577 7.529 17.105 1.00 80.00 106 SER A CA 1
ATOM 848 C C . SER A 1 106 ? 15.084 6.148 16.666 1.00 80.00 106 SER A C 1
ATOM 850 O O . SER A 1 106 ? 14.920 5.273 17.515 1.00 80.00 106 SER A O 1
ATOM 852 N N . TYR A 1 107 ? 14.802 5.949 15.376 1.00 80.88 107 TYR A N 1
ATOM 853 C CA . TYR A 1 107 ? 14.420 4.647 14.845 1.00 80.88 107 TYR A CA 1
ATOM 854 C C . TYR A 1 107 ? 15.632 3.715 14.847 1.00 80.88 107 TYR A C 1
ATOM 856 O O . TYR A 1 107 ? 16.683 4.028 14.290 1.00 80.88 107 TYR A O 1
ATOM 864 N N . ILE A 1 108 ? 15.470 2.552 15.470 1.00 79.50 108 ILE A N 1
ATOM 865 C CA . ILE A 1 108 ? 16.470 1.489 15.469 1.00 79.50 108 ILE A CA 1
ATOM 866 C C . ILE A 1 108 ? 16.007 0.468 14.428 1.00 79.50 108 ILE A C 1
ATOM 868 O O . ILE A 1 108 ? 14.941 -0.113 14.626 1.00 79.50 108 ILE A O 1
ATOM 872 N N . PRO A 1 109 ? 16.763 0.240 13.338 1.00 80.12 109 PRO A N 1
ATOM 873 C CA . PRO A 1 109 ? 16.381 -0.734 12.325 1.00 80.12 109 PRO A CA 1
ATOM 874 C C . PRO A 1 109 ? 16.179 -2.122 12.929 1.00 80.12 109 PRO A C 1
ATOM 876 O O . PRO A 1 109 ? 17.101 -2.675 13.532 1.00 80.12 109 PRO A O 1
ATOM 879 N N . THR A 1 110 ? 14.986 -2.682 12.742 1.00 74.88 110 THR A N 1
ATOM 880 C CA . THR A 1 110 ? 14.649 -4.034 13.210 1.00 74.88 110 THR A CA 1
ATOM 881 C C . THR A 1 110 ? 15.386 -5.100 12.400 1.00 74.88 110 THR A C 1
ATOM 883 O O . THR A 1 110 ? 15.868 -6.080 12.962 1.00 74.88 110 THR A O 1
ATOM 886 N N . HIS A 1 111 ? 15.554 -4.864 11.096 1.00 81.81 111 HIS A N 1
ATOM 887 C CA . HIS A 1 111 ? 16.141 -5.816 10.157 1.00 81.81 111 HIS A CA 1
ATOM 888 C C . HIS A 1 111 ? 17.304 -5.185 9.381 1.00 81.81 111 HIS A C 1
ATOM 890 O O . HIS A 1 111 ? 17.292 -3.992 9.061 1.00 81.81 111 HIS A O 1
ATOM 896 N N . LYS A 1 112 ? 18.325 -5.997 9.083 1.00 87.19 112 LYS A N 1
ATOM 897 C CA . LYS A 1 112 ? 19.447 -5.615 8.203 1.00 87.19 112 LYS A CA 1
ATOM 898 C C . LYS A 1 112 ? 19.236 -6.047 6.754 1.00 87.19 112 LYS A C 1
ATOM 900 O O . LYS A 1 112 ? 19.888 -5.498 5.877 1.00 87.19 112 LYS A O 1
ATOM 905 N N . THR A 1 113 ? 18.350 -7.010 6.543 1.00 92.06 113 THR A N 1
ATOM 906 C CA . THR A 1 113 ? 17.987 -7.615 5.260 1.00 92.06 113 THR A CA 1
ATOM 907 C C . THR A 1 113 ? 16.477 -7.836 5.240 1.00 92.06 113 THR A C 1
ATOM 909 O O . THR A 1 113 ? 15.841 -7.833 6.294 1.00 92.06 113 THR A O 1
ATOM 912 N N . ILE A 1 114 ? 15.887 -8.012 4.064 1.00 92.44 114 ILE A N 1
ATOM 913 C CA . ILE A 1 114 ? 14.481 -8.376 3.912 1.00 92.44 114 ILE A CA 1
ATOM 914 C C . ILE A 1 114 ? 14.295 -9.810 4.416 1.00 92.44 114 ILE A C 1
ATOM 916 O O . ILE A 1 114 ? 14.851 -10.749 3.850 1.00 92.44 114 ILE A O 1
ATOM 920 N N . GLU A 1 115 ? 13.532 -9.972 5.497 1.00 92.00 115 GLU A N 1
ATOM 921 C CA . GLU A 1 115 ? 13.204 -11.287 6.068 1.00 92.00 115 GLU A CA 1
ATOM 922 C C . GLU A 1 115 ? 11.849 -11.804 5.572 1.00 92.00 115 GLU A C 1
ATOM 924 O O . GLU A 1 115 ? 11.669 -13.010 5.423 1.00 92.00 115 GLU A O 1
ATOM 929 N N . LYS A 1 116 ? 10.917 -10.888 5.282 1.00 92.62 116 LYS A N 1
ATOM 930 C CA . LYS A 1 116 ? 9.591 -11.181 4.724 1.00 92.62 116 LYS A CA 1
ATOM 931 C C . LYS A 1 116 ? 9.479 -10.543 3.351 1.00 92.62 116 LYS A C 1
ATOM 933 O O . LYS A 1 116 ? 9.507 -9.318 3.243 1.00 92.62 116 LYS A O 1
ATOM 938 N N . ASN A 1 117 ? 9.347 -11.352 2.308 1.00 93.31 117 ASN A N 1
ATOM 939 C CA . ASN A 1 117 ? 9.133 -10.847 0.956 1.00 93.31 117 ASN A CA 1
ATOM 940 C C . ASN A 1 117 ? 7.646 -10.692 0.677 1.00 93.31 117 ASN A C 1
ATOM 942 O O . ASN A 1 117 ? 6.878 -11.610 0.934 1.00 93.31 117 ASN A O 1
ATOM 946 N N . TYR A 1 118 ? 7.248 -9.568 0.095 1.00 94.12 118 TYR A N 1
ATOM 947 C CA . TYR A 1 118 ? 5.872 -9.333 -0.323 1.00 94.12 118 TYR A CA 1
ATOM 948 C C . TYR A 1 118 ? 5.733 -9.399 -1.843 1.00 94.12 118 TYR A C 1
ATOM 950 O O . TYR A 1 118 ? 6.637 -9.034 -2.591 1.00 94.12 118 TYR 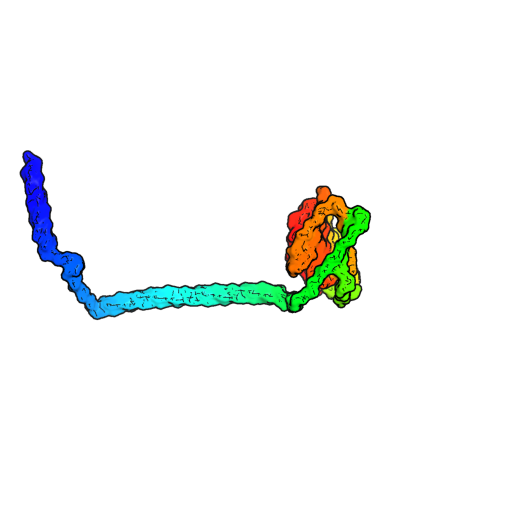A O 1
ATOM 958 N N . ILE A 1 119 ? 4.583 -9.866 -2.315 1.00 92.81 119 ILE A N 1
ATOM 959 C CA . ILE A 1 119 ? 4.225 -9.890 -3.736 1.00 92.81 119 ILE A CA 1
ATOM 960 C C . ILE A 1 119 ? 2.834 -9.298 -3.934 1.00 92.81 119 ILE A C 1
ATOM 962 O O . ILE A 1 119 ? 1.972 -9.426 -3.066 1.00 92.81 119 ILE A O 1
ATOM 966 N N . ILE A 1 120 ? 2.598 -8.698 -5.099 1.00 91.19 120 ILE A N 1
ATOM 967 C CA . ILE A 1 120 ? 1.257 -8.297 -5.529 1.00 91.19 120 ILE A CA 1
ATOM 968 C C . ILE A 1 120 ? 0.584 -9.471 -6.246 1.00 91.19 120 ILE A C 1
ATOM 970 O O . ILE A 1 120 ? 1.180 -10.078 -7.137 1.00 91.19 120 ILE A O 1
ATOM 974 N N . THR A 1 121 ? -0.660 -9.777 -5.877 1.00 84.50 121 THR A N 1
ATOM 975 C CA . THR A 1 121 ? -1.409 -10.922 -6.435 1.00 84.50 121 THR A CA 1
ATOM 976 C C . THR A 1 121 ? -2.518 -10.550 -7.411 1.00 84.50 121 THR A C 1
ATOM 978 O O . THR A 1 121 ? -2.743 -11.290 -8.367 1.00 84.50 121 THR A O 1
ATOM 981 N N . ASP A 1 122 ? -3.181 -9.413 -7.211 1.00 87.56 122 ASP A N 1
ATOM 982 C CA . ASP A 1 122 ? -4.281 -8.945 -8.060 1.00 87.56 122 ASP A CA 1
ATOM 983 C C . ASP A 1 122 ? -3.778 -7.837 -8.994 1.00 87.56 122 ASP A C 1
ATOM 985 O O . ASP A 1 122 ? -3.854 -6.654 -8.674 1.00 87.56 122 ASP A O 1
ATOM 989 N N . ILE A 1 123 ? -3.139 -8.217 -10.103 1.00 91.31 123 ILE A N 1
ATOM 990 C CA . ILE A 1 123 ? -2.568 -7.281 -11.087 1.00 91.31 123 ILE A CA 1
ATOM 991 C C . ILE A 1 123 ? -3.659 -6.839 -12.079 1.00 91.31 123 ILE A C 1
ATOM 993 O O . ILE A 1 123 ? -4.445 -7.687 -12.509 1.00 91.31 123 ILE A O 1
ATOM 997 N N . PRO A 1 124 ? -3.703 -5.557 -12.508 1.00 89.06 124 PRO A N 1
ATOM 998 C CA . PRO A 1 124 ? -4.694 -5.087 -13.474 1.00 89.06 124 PRO A CA 1
ATOM 999 C C . PRO A 1 124 ? -4.693 -5.877 -14.784 1.00 89.06 124 PRO A C 1
ATOM 1001 O O . PRO A 1 124 ? -3.643 -6.287 -15.288 1.00 89.06 124 PRO A O 1
ATOM 1004 N N . GLU A 1 125 ? -5.876 -6.027 -15.383 1.00 89.19 125 GLU A N 1
ATOM 1005 C CA . GLU A 1 125 ? -6.026 -6.714 -16.665 1.00 89.19 125 GLU A CA 1
ATOM 1006 C C . GLU A 1 125 ? -5.146 -6.074 -17.754 1.00 89.19 125 GLU A C 1
ATOM 1008 O O . GLU A 1 125 ? -5.032 -4.854 -17.873 1.00 89.19 125 GLU A O 1
ATOM 1013 N N . GLY A 1 126 ? -4.507 -6.919 -18.566 1.00 89.44 126 GLY A N 1
ATOM 1014 C CA . GLY A 1 126 ? -3.660 -6.489 -19.679 1.00 89.44 126 GLY A CA 1
ATOM 1015 C C . GLY A 1 126 ? -2.203 -6.202 -19.310 1.00 89.44 126 GLY A C 1
ATOM 1016 O O . GLY A 1 126 ? -1.386 -6.051 -20.219 1.00 89.44 126 GLY A O 1
ATOM 1017 N N . TYR A 1 127 ? -1.850 -6.183 -18.023 1.00 93.12 127 TYR A N 1
ATOM 1018 C CA . TYR A 1 127 ? -0.459 -6.132 -17.576 1.00 93.12 127 TYR A CA 1
ATOM 1019 C C . TYR A 1 127 ? 0.139 -7.540 -17.510 1.00 93.12 127 TYR A C 1
ATOM 1021 O O . TYR A 1 127 ? -0.441 -8.465 -16.946 1.00 93.12 127 TYR A O 1
ATOM 1029 N N . ALA A 1 128 ? 1.330 -7.701 -18.081 1.00 94.06 128 ALA A N 1
ATOM 1030 C CA . ALA A 1 128 ? 2.098 -8.939 -18.053 1.00 94.06 128 ALA A CA 1
ATOM 1031 C C . ALA A 1 128 ? 3.456 -8.708 -17.386 1.00 94.06 128 ALA A C 1
ATOM 1033 O O . ALA A 1 128 ? 4.031 -7.623 -17.497 1.00 94.06 128 ALA A O 1
ATOM 1034 N N . LEU A 1 129 ? 3.967 -9.732 -16.695 1.00 95.69 129 LEU A N 1
ATOM 1035 C CA . LEU A 1 129 ? 5.266 -9.669 -16.026 1.00 95.69 129 LEU A CA 1
ATOM 1036 C C . LEU A 1 129 ? 6.361 -9.332 -17.046 1.00 95.69 129 LEU A C 1
ATOM 1038 O O . LEU A 1 129 ? 6.503 -10.013 -18.061 1.00 95.69 129 LEU A O 1
ATOM 1042 N N . TYR A 1 130 ? 7.125 -8.283 -16.758 1.00 95.56 130 TYR A N 1
ATOM 1043 C CA . TYR A 1 130 ? 8.220 -7.805 -17.595 1.00 95.56 130 TYR A CA 1
ATOM 1044 C C . TYR A 1 130 ? 9.583 -8.043 -16.942 1.00 95.56 130 TYR A C 1
ATOM 1046 O O . TYR A 1 130 ? 10.496 -8.520 -17.611 1.00 95.56 130 TYR A O 1
ATOM 1054 N N . SER A 1 131 ? 9.722 -7.726 -15.652 1.00 95.69 131 SER A N 1
ATOM 1055 C CA . SER A 1 131 ? 10.947 -7.972 -14.885 1.00 95.69 131 SER A CA 1
ATOM 1056 C C . SER A 1 131 ? 10.629 -8.342 -13.442 1.00 95.69 131 SER A C 1
ATOM 1058 O O . SER A 1 131 ? 9.614 -7.911 -12.895 1.00 95.69 131 SER A O 1
ATOM 1060 N N . TYR A 1 132 ? 11.516 -9.128 -12.844 1.00 95.38 132 TYR A N 1
ATOM 1061 C CA . TYR A 1 132 ? 11.485 -9.509 -11.441 1.00 95.38 132 TYR A CA 1
ATOM 1062 C C . TYR A 1 132 ? 12.914 -9.535 -10.906 1.00 95.38 132 TYR A C 1
ATOM 1064 O O . TYR A 1 132 ? 13.759 -10.254 -11.445 1.00 95.38 132 TYR A O 1
ATOM 1072 N N . GLU A 1 133 ? 13.171 -8.764 -9.857 1.00 94.06 133 GLU A N 1
ATOM 1073 C CA . GLU A 1 133 ? 14.461 -8.677 -9.182 1.00 94.06 133 GLU A CA 1
ATOM 1074 C C . GLU A 1 133 ? 14.239 -8.827 -7.677 1.00 94.06 133 GLU A C 1
ATOM 1076 O O . GLU A 1 133 ? 13.434 -8.122 -7.083 1.00 94.06 133 GLU A O 1
ATOM 1081 N N . GLU A 1 134 ? 14.944 -9.769 -7.058 1.00 93.31 134 GLU A N 1
ATOM 1082 C CA . GLU A 1 134 ? 14.860 -10.040 -5.622 1.00 93.31 134 GLU A CA 1
ATOM 1083 C C . GLU A 1 134 ? 16.273 -10.264 -5.089 1.00 93.31 134 GLU A C 1
ATOM 1085 O O . GLU A 1 134 ? 17.045 -11.055 -5.642 1.00 93.31 134 GLU A O 1
ATOM 1090 N N . ASN A 1 135 ? 16.617 -9.561 -4.017 1.00 90.81 135 ASN A N 1
ATOM 1091 C CA . ASN A 1 135 ? 17.835 -9.768 -3.249 1.00 90.81 135 ASN A CA 1
ATOM 1092 C C . ASN A 1 135 ? 17.582 -9.483 -1.757 1.00 90.81 135 ASN A C 1
ATOM 1094 O O . ASN A 1 135 ? 16.472 -9.169 -1.341 1.00 90.81 135 ASN A O 1
ATOM 1098 N N . GLU A 1 136 ? 18.625 -9.587 -0.936 1.00 90.81 136 GLU A N 1
ATOM 1099 C CA . GLU A 1 136 ? 18.520 -9.420 0.520 1.00 90.81 136 GLU A CA 1
ATOM 1100 C C . GLU A 1 136 ? 18.100 -8.007 0.978 1.00 90.81 136 GLU A C 1
ATOM 1102 O O . GLU A 1 136 ? 17.855 -7.815 2.163 1.00 90.81 136 GLU A O 1
ATOM 1107 N N . HIS A 1 137 ? 18.038 -7.006 0.098 1.00 88.12 137 HIS A N 1
ATOM 1108 C CA . HIS A 1 137 ? 17.754 -5.608 0.454 1.00 88.12 137 HIS A CA 1
ATOM 1109 C C . HIS A 1 137 ? 16.658 -4.958 -0.398 1.00 88.12 137 HIS A C 1
ATOM 1111 O O . HIS A 1 137 ? 16.151 -3.906 -0.008 1.00 88.12 137 HIS A O 1
ATOM 1117 N N . ASP A 1 138 ? 16.303 -5.560 -1.532 1.00 89.44 138 ASP A N 1
ATOM 1118 C CA . ASP A 1 138 ? 15.319 -5.037 -2.474 1.00 89.44 138 ASP A CA 1
ATOM 1119 C C . ASP A 1 138 ? 14.534 -6.181 -3.123 1.00 89.44 138 ASP A C 1
ATOM 1121 O O . ASP A 1 138 ? 15.086 -7.230 -3.467 1.00 89.44 138 ASP A O 1
ATOM 1125 N N . ASN A 1 139 ? 13.237 -5.956 -3.293 1.00 95.62 139 ASN A N 1
ATOM 1126 C CA . ASN A 1 139 ? 12.347 -6.813 -4.059 1.00 95.62 139 ASN A CA 1
ATOM 1127 C C . ASN A 1 139 ? 11.522 -5.916 -4.975 1.00 95.62 139 ASN A C 1
ATOM 1129 O O . ASN A 1 139 ? 10.759 -5.075 -4.502 1.00 95.62 139 ASN A O 1
ATOM 1133 N N . MET A 1 140 ? 11.690 -6.091 -6.279 1.00 96.69 140 MET A N 1
ATOM 1134 C CA . MET A 1 140 ? 11.082 -5.273 -7.310 1.00 96.69 140 MET A CA 1
ATOM 1135 C C . MET A 1 140 ? 10.449 -6.156 -8.379 1.00 96.69 140 MET A C 1
ATOM 1137 O O . MET A 1 140 ? 11.061 -7.068 -8.935 1.00 96.69 140 MET A O 1
ATOM 1141 N N . THR A 1 141 ? 9.206 -5.843 -8.724 1.00 97.12 141 THR A N 1
ATOM 1142 C CA . THR A 1 141 ? 8.490 -6.492 -9.819 1.00 97.12 141 THR A CA 1
ATOM 1143 C C . THR A 1 141 ? 7.919 -5.438 -10.753 1.00 97.12 141 THR A C 1
ATOM 1145 O O . THR A 1 141 ? 7.296 -4.475 -10.312 1.00 97.12 141 THR A O 1
ATOM 1148 N N . VAL A 1 142 ? 8.123 -5.624 -12.056 1.00 97.44 142 VAL A N 1
ATOM 1149 C CA . VAL A 1 142 ? 7.669 -4.703 -13.101 1.00 97.44 142 VAL A CA 1
ATOM 1150 C C . VAL A 1 142 ? 6.769 -5.447 -14.072 1.00 97.44 142 VAL A C 1
ATOM 1152 O O . VAL A 1 142 ? 7.148 -6.489 -14.612 1.00 97.44 142 VAL A O 1
ATOM 1155 N N . TRP A 1 143 ? 5.613 -4.865 -14.368 1.00 97.06 143 TRP A N 1
ATOM 1156 C CA . TRP A 1 143 ? 4.680 -5.321 -15.387 1.00 97.06 143 TRP A CA 1
ATOM 1157 C C . TRP A 1 143 ? 4.523 -4.276 -16.487 1.00 97.06 143 TRP A C 1
ATOM 1159 O O . TRP A 1 143 ? 4.623 -3.070 -16.249 1.00 97.06 143 TRP A O 1
ATOM 1169 N N . LYS A 1 144 ? 4.248 -4.747 -17.704 1.00 96.88 144 LYS A N 1
ATOM 1170 C CA . LYS A 1 144 ? 3.939 -3.898 -18.856 1.00 96.88 144 LYS A CA 1
ATOM 1171 C C . LYS A 1 144 ? 2.676 -4.357 -19.554 1.00 96.88 144 LYS A C 1
ATOM 1173 O O . LYS A 1 144 ? 2.440 -5.559 -19.670 1.00 96.88 144 LYS A O 1
ATOM 1178 N N . ASN A 1 145 ? 1.902 -3.405 -20.061 1.00 93.69 145 ASN A N 1
ATOM 1179 C CA . ASN A 1 145 ? 0.787 -3.701 -20.955 1.00 93.69 145 ASN A CA 1
ATOM 1180 C C . ASN A 1 145 ? 1.175 -3.500 -22.432 1.00 93.69 145 ASN A C 1
ATOM 1182 O O . ASN A 1 145 ? 2.272 -3.037 -22.758 1.00 93.69 145 ASN A O 1
ATOM 1186 N N . ALA A 1 146 ? 0.261 -3.842 -23.344 1.00 93.62 146 ALA A N 1
ATOM 1187 C CA . ALA A 1 146 ? 0.480 -3.738 -24.790 1.00 93.62 146 ALA A CA 1
ATOM 1188 C C . ALA A 1 146 ? 0.732 -2.300 -25.289 1.00 93.62 146 ALA A C 1
ATOM 1190 O O . ALA A 1 146 ? 1.354 -2.120 -2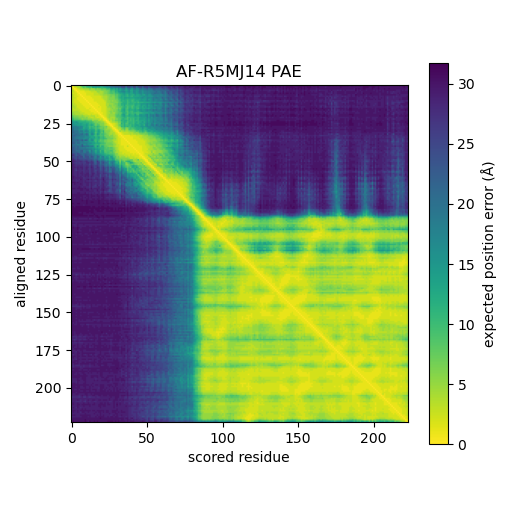6.335 1.00 93.62 146 ALA A O 1
ATOM 1191 N N . ASN A 1 147 ? 0.287 -1.287 -24.540 1.00 92.88 147 ASN A N 1
ATOM 1192 C CA . ASN A 1 147 ? 0.491 0.126 -24.866 1.00 92.88 147 ASN A CA 1
ATOM 1193 C C . ASN A 1 147 ? 1.854 0.650 -24.381 1.00 92.88 147 ASN A C 1
ATOM 1195 O O . ASN A 1 147 ? 2.200 1.799 -24.643 1.00 92.88 147 ASN A O 1
ATOM 1199 N N . GLY A 1 148 ? 2.632 -0.181 -23.682 1.00 93.06 148 GLY A N 1
ATOM 1200 C CA . GLY A 1 148 ? 3.909 0.205 -23.087 1.00 93.06 148 GLY A CA 1
ATOM 1201 C C . GLY A 1 148 ? 3.781 0.886 -21.725 1.00 93.06 148 GLY A C 1
ATOM 1202 O O . GLY A 1 148 ? 4.802 1.306 -21.180 1.00 93.06 148 GLY A O 1
ATOM 1203 N N . SER A 1 149 ? 2.572 0.967 -21.164 1.00 94.94 149 SER A N 1
ATOM 1204 C CA . SER A 1 149 ? 2.340 1.410 -19.789 1.00 94.94 149 SER A CA 1
ATOM 1205 C C . SER A 1 149 ? 3.054 0.494 -18.808 1.00 94.94 149 SER A C 1
ATOM 1207 O O . SER A 1 149 ? 3.159 -0.715 -19.033 1.00 94.94 149 SER A O 1
ATOM 1209 N N . ILE A 1 150 ? 3.526 1.072 -17.709 1.00 96.75 150 ILE A N 1
ATOM 1210 C CA . ILE A 1 150 ? 4.326 0.377 -16.702 1.00 96.75 150 ILE A CA 1
ATOM 1211 C C . ILE A 1 150 ? 3.573 0.400 -15.380 1.00 96.75 150 ILE A C 1
ATOM 1213 O O . ILE A 1 150 ? 2.994 1.419 -15.010 1.00 96.75 150 ILE A O 1
ATOM 1217 N N . LEU A 1 151 ? 3.616 -0.727 -14.678 1.00 97.19 151 LEU A N 1
ATOM 1218 C CA . LEU A 1 151 ? 3.279 -0.850 -13.268 1.00 97.19 151 LEU A CA 1
ATOM 1219 C C . LEU A 1 151 ? 4.487 -1.480 -12.576 1.00 97.19 151 LEU A C 1
ATOM 1221 O O . LEU A 1 151 ? 5.022 -2.478 -13.052 1.00 97.19 151 LEU A O 1
ATOM 1225 N N . GLU A 1 152 ? 4.934 -0.896 -11.480 1.00 97.69 152 GLU A N 1
ATOM 1226 C CA . GLU A 1 152 ? 6.093 -1.334 -10.710 1.00 97.69 152 GLU A CA 1
ATOM 1227 C C . GLU A 1 152 ? 5.693 -1.419 -9.245 1.00 97.69 152 GLU A C 1
ATOM 1229 O O . GLU A 1 152 ? 5.121 -0.477 -8.699 1.00 97.69 152 GLU A O 1
ATOM 1234 N N . PHE A 1 153 ? 6.029 -2.536 -8.615 1.00 97.62 153 PHE A N 1
ATOM 1235 C CA . PHE A 1 153 ? 6.024 -2.700 -7.171 1.00 97.62 153 PHE A CA 1
ATOM 1236 C C . PHE A 1 153 ? 7.463 -2.816 -6.695 1.00 97.62 153 PHE A C 1
ATOM 1238 O O . PHE A 1 153 ? 8.238 -3.565 -7.291 1.00 97.62 153 PHE A O 1
ATOM 1245 N N . SER A 1 154 ? 7.802 -2.127 -5.610 1.00 97.06 154 SER A N 1
ATOM 1246 C CA . SER A 1 154 ? 9.047 -2.373 -4.900 1.00 97.06 154 SER A CA 1
ATOM 1247 C C . SER A 1 154 ? 8.875 -2.385 -3.386 1.00 97.06 154 SER A C 1
ATOM 1249 O O . SER A 1 154 ? 8.039 -1.679 -2.816 1.00 97.06 154 SER A O 1
ATOM 1251 N N . GLN A 1 155 ? 9.703 -3.197 -2.741 1.00 96.56 155 GLN A N 1
ATOM 1252 C CA . GLN A 1 155 ? 9.838 -3.330 -1.301 1.00 96.56 155 GLN A CA 1
ATOM 1253 C C . GLN A 1 155 ? 11.291 -3.066 -0.914 1.00 96.56 155 GLN A C 1
ATOM 1255 O O . GLN A 1 155 ? 12.214 -3.618 -1.506 1.00 96.56 155 GLN A O 1
ATOM 1260 N N . ASN A 1 156 ? 11.483 -2.229 0.100 1.00 95.06 156 ASN A N 1
ATOM 1261 C CA . ASN A 1 156 ? 12.782 -1.799 0.601 1.00 95.06 156 ASN A CA 1
ATOM 1262 C C . ASN A 1 156 ? 12.795 -1.822 2.137 1.00 95.06 156 ASN A C 1
ATOM 1264 O O . ASN A 1 156 ? 11.749 -1.782 2.785 1.00 95.06 156 ASN A O 1
ATOM 1268 N N . LEU A 1 157 ? 13.980 -1.854 2.750 1.00 92.88 157 LEU A N 1
ATOM 1269 C CA . LEU A 1 157 ? 14.102 -1.706 4.205 1.00 92.88 157 LEU A CA 1
ATOM 1270 C C . LEU A 1 157 ? 13.618 -0.323 4.658 1.00 92.88 157 LEU A C 1
ATOM 1272 O O . LEU A 1 157 ? 13.993 0.691 4.071 1.00 92.88 157 LEU A O 1
ATOM 1276 N N . LEU A 1 158 ? 12.871 -0.264 5.763 1.00 91.31 158 LEU A N 1
ATOM 1277 C CA . LEU A 1 158 ? 12.363 0.997 6.323 1.00 91.31 158 LEU A CA 1
ATOM 1278 C C . LEU A 1 158 ? 13.478 1.966 6.771 1.00 91.31 158 LEU A C 1
ATOM 1280 O O . LEU A 1 158 ? 13.267 3.173 6.868 1.00 91.31 158 LEU A O 1
ATOM 1284 N N . SER A 1 159 ? 14.685 1.450 7.025 1.00 88.25 159 SER A N 1
ATOM 1285 C CA . SER A 1 159 ? 15.871 2.256 7.346 1.00 88.25 159 SER A CA 1
ATOM 1286 C C . SER A 1 159 ? 16.383 3.097 6.171 1.00 88.25 159 SER A C 1
ATOM 1288 O O . SER A 1 159 ? 17.154 4.033 6.391 1.00 88.25 159 SER A O 1
ATOM 1290 N N . LEU A 1 160 ? 15.971 2.780 4.941 1.00 89.56 160 LEU A N 1
ATOM 1291 C CA . LEU A 1 160 ? 16.307 3.552 3.751 1.00 89.56 160 LEU A CA 1
ATOM 1292 C C . LEU A 1 160 ? 15.446 4.819 3.657 1.00 89.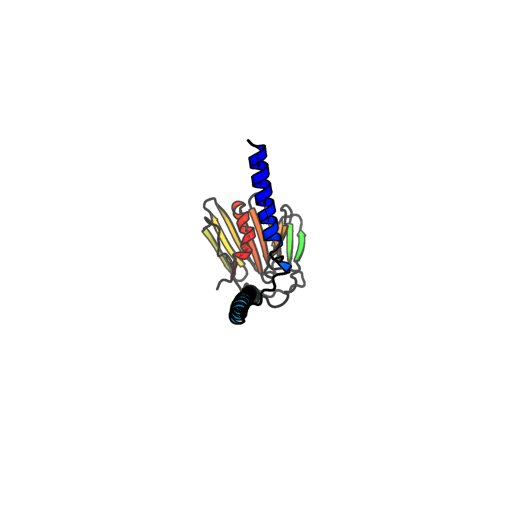56 160 LEU A C 1
ATOM 1294 O O . LEU A 1 160 ? 14.341 4.901 4.201 1.00 89.56 160 LEU A O 1
ATOM 1298 N N . SER A 1 161 ? 15.974 5.824 2.959 1.00 91.31 161 SER A N 1
ATOM 1299 C CA . SER A 1 161 ? 15.241 7.038 2.607 1.00 91.31 161 SER A CA 1
ATOM 1300 C C . SER A 1 161 ? 14.744 6.974 1.167 1.00 91.31 161 SER A C 1
ATOM 1302 O O . SER A 1 161 ? 15.295 6.263 0.325 1.00 91.31 161 SER A O 1
ATOM 1304 N N . PHE A 1 162 ? 13.703 7.744 0.871 1.00 91.75 162 PHE A N 1
ATOM 1305 C CA . PHE A 1 162 ? 13.269 8.006 -0.497 1.00 91.75 162 PHE A CA 1
ATOM 1306 C C . PHE A 1 162 ? 13.040 9.501 -0.687 1.00 91.75 162 PHE A C 1
ATOM 1308 O O . PHE A 1 162 ? 12.826 10.237 0.274 1.00 91.75 162 PHE A O 1
ATOM 1315 N N . SER A 1 163 ? 13.077 9.961 -1.934 1.00 92.75 163 SER A N 1
ATOM 1316 C CA . SER A 1 163 ? 12.943 11.381 -2.254 1.00 92.75 163 SER A CA 1
ATOM 1317 C C . SER A 1 163 ? 11.781 11.623 -3.201 1.00 92.75 163 SER A C 1
ATOM 1319 O O . SER A 1 163 ? 11.603 10.900 -4.181 1.00 92.75 163 SER A O 1
ATOM 1321 N N . ILE A 1 164 ? 11.017 12.677 -2.930 1.00 92.44 164 ILE A N 1
ATOM 1322 C CA . ILE A 1 164 ? 9.953 13.174 -3.802 1.00 92.44 164 ILE A CA 1
ATOM 1323 C C . ILE A 1 164 ? 10.398 14.516 -4.377 1.00 92.44 164 ILE A C 1
ATOM 1325 O O . ILE A 1 164 ? 10.878 15.385 -3.652 1.00 92.44 164 ILE A O 1
ATOM 1329 N N . ASP A 1 165 ? 10.241 14.697 -5.683 1.00 91.56 165 ASP A N 1
ATOM 1330 C CA . ASP A 1 165 ? 10.472 15.987 -6.330 1.00 91.56 165 ASP A CA 1
ATOM 1331 C C . ASP A 1 165 ? 9.383 16.990 -5.907 1.00 91.56 165 ASP A C 1
ATOM 1333 O O . ASP A 1 165 ? 8.184 16.715 -5.996 1.00 91.56 165 ASP A O 1
ATOM 1337 N N . ASN A 1 166 ? 9.812 18.166 -5.451 1.00 88.25 166 ASN A N 1
ATOM 1338 C CA . ASN A 1 166 ? 8.965 19.224 -4.905 1.00 88.25 166 ASN A CA 1
ATOM 1339 C C . ASN A 1 166 ? 8.007 19.820 -5.941 1.00 88.25 166 ASN A C 1
ATOM 1341 O O . ASN A 1 166 ? 7.066 20.518 -5.558 1.00 88.25 166 ASN A O 1
ATOM 1345 N N . LYS A 1 167 ? 8.227 19.571 -7.239 1.00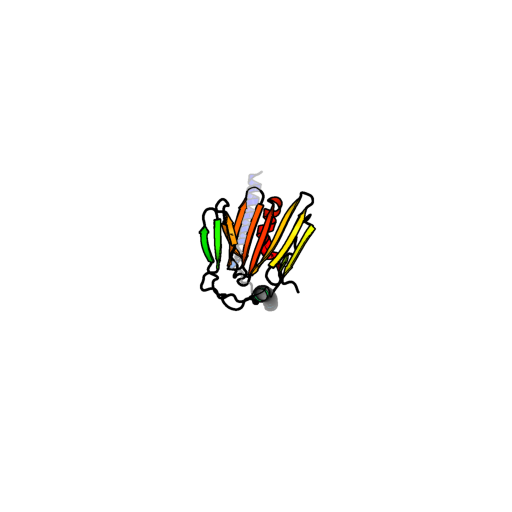 90.56 167 LYS A N 1
ATOM 1346 C CA . LYS A 1 167 ? 7.290 19.968 -8.299 1.00 90.56 167 LYS A CA 1
ATOM 1347 C C . LYS A 1 167 ? 6.002 19.146 -8.290 1.00 90.56 167 LYS A C 1
ATOM 1349 O O . LYS A 1 167 ? 4.997 19.597 -8.835 1.00 90.56 167 LYS A O 1
ATOM 1354 N N . PHE A 1 168 ? 6.024 17.948 -7.703 1.00 89.75 168 PHE A N 1
ATOM 1355 C CA . PHE A 1 168 ? 4.852 17.089 -7.613 1.00 89.75 168 PHE A CA 1
ATOM 1356 C C . PHE A 1 168 ? 4.052 17.394 -6.351 1.00 89.75 168 PHE A C 1
ATOM 1358 O O . PHE A 1 168 ? 4.595 17.639 -5.273 1.00 89.75 168 PHE A O 1
ATOM 1365 N N . ASN A 1 169 ? 2.729 17.356 -6.481 1.00 83.81 169 ASN A N 1
ATOM 1366 C CA . ASN A 1 169 ? 1.848 17.545 -5.341 1.00 83.81 169 ASN A CA 1
ATOM 1367 C C . ASN A 1 169 ? 1.770 16.240 -4.539 1.00 83.81 169 ASN A C 1
ATOM 1369 O O . ASN A 1 169 ? 1.094 15.296 -4.944 1.00 83.81 169 ASN A O 1
ATOM 1373 N N . CYS A 1 170 ? 2.480 16.197 -3.413 1.00 90.88 170 CYS A N 1
ATOM 1374 C CA . CYS A 1 170 ? 2.447 15.072 -2.490 1.00 90.88 170 CYS A CA 1
ATOM 1375 C C . CYS A 1 170 ? 1.304 15.228 -1.482 1.00 90.88 170 CYS A C 1
ATOM 1377 O O . CYS A 1 170 ? 1.301 16.134 -0.645 1.00 90.88 170 CYS A O 1
ATOM 1379 N N . LYS A 1 171 ? 0.362 14.289 -1.515 1.00 92.31 171 LYS A N 1
ATOM 1380 C CA . LYS A 1 171 ? -0.687 14.109 -0.515 1.00 92.31 171 LYS A CA 1
ATOM 1381 C C . LYS A 1 171 ? -0.223 13.093 0.521 1.00 92.31 171 LYS A C 1
ATOM 1383 O O . LYS A 1 171 ? 0.186 11.989 0.174 1.00 92.31 171 LYS A O 1
ATOM 1388 N N . LYS A 1 172 ? -0.321 13.464 1.795 1.00 90.75 172 LYS A N 1
ATOM 1389 C CA . LYS A 1 172 ? -0.170 12.518 2.900 1.00 90.75 172 LYS 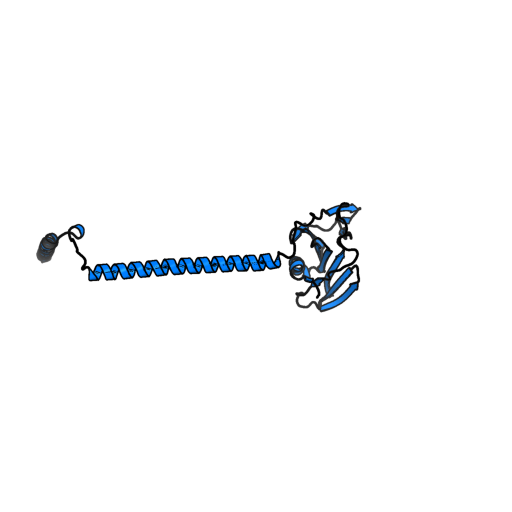A CA 1
ATOM 1390 C C . LYS A 1 172 ? -1.488 11.786 3.129 1.00 90.75 172 LYS A C 1
ATOM 1392 O O . LYS A 1 172 ? -2.542 12.420 3.164 1.00 90.75 172 LYS A O 1
ATOM 1397 N N . LEU A 1 173 ? -1.407 10.474 3.275 1.00 90.56 173 LEU A N 1
ATOM 1398 C CA . LEU A 1 173 ? -2.508 9.560 3.551 1.00 90.56 173 LEU A CA 1
ATOM 1399 C C . LEU A 1 173 ? -2.171 8.738 4.799 1.00 90.56 173 LEU A C 1
ATOM 1401 O O . LEU A 1 173 ? -1.040 8.769 5.283 1.00 90.56 173 LEU A O 1
ATOM 1405 N N . GLU A 1 174 ? -3.149 7.988 5.292 1.00 88.69 174 GLU A N 1
ATOM 1406 C CA . GLU A 1 174 ? -2.957 7.016 6.365 1.00 88.69 174 GLU A CA 1
ATOM 1407 C C . GLU A 1 174 ? -3.409 5.638 5.871 1.00 88.69 174 GLU A C 1
ATOM 1409 O O . GLU A 1 174 ? -4.539 5.489 5.401 1.00 88.69 174 GLU A O 1
ATOM 1414 N N . ILE A 1 175 ? -2.523 4.643 5.946 1.00 86.12 175 ILE A N 1
ATOM 1415 C CA . ILE A 1 175 ? -2.793 3.251 5.564 1.00 86.12 175 ILE A CA 1
ATOM 1416 C C . ILE A 1 175 ? -2.421 2.376 6.756 1.00 86.12 175 ILE A C 1
ATOM 1418 O O . ILE A 1 175 ? -1.285 2.406 7.214 1.00 86.12 175 ILE A O 1
ATOM 1422 N N . ASN A 1 176 ? -3.388 1.618 7.281 1.00 82.94 176 ASN A N 1
ATOM 1423 C CA . ASN A 1 176 ? -3.213 0.740 8.447 1.00 82.94 176 ASN A CA 1
ATOM 1424 C C . ASN A 1 176 ? -2.575 1.428 9.677 1.00 82.94 176 ASN A C 1
ATOM 1426 O O . ASN A 1 176 ? -1.908 0.777 10.472 1.00 82.94 176 ASN A O 1
ATOM 1430 N N . GLY A 1 177 ? -2.799 2.737 9.851 1.00 82.75 177 GLY A N 1
ATOM 1431 C CA . GLY A 1 177 ? -2.239 3.523 10.957 1.00 82.75 177 GLY A CA 1
ATOM 1432 C C . GLY A 1 177 ? -0.860 4.141 10.692 1.00 82.75 177 GLY A C 1
ATOM 1433 O O . GLY A 1 177 ? -0.344 4.831 11.572 1.00 82.75 177 GLY A O 1
ATOM 1434 N N . TYR A 1 178 ? -0.281 3.949 9.501 1.00 85.12 178 TYR A N 1
ATOM 1435 C CA . TYR A 1 178 ? 0.996 4.542 9.089 1.00 85.12 178 TYR A CA 1
ATOM 1436 C C . TYR A 1 178 ? 0.834 5.668 8.073 1.00 85.12 178 TYR A C 1
ATOM 1438 O O . TYR A 1 178 ? -0.083 5.644 7.248 1.00 85.12 178 TYR A O 1
ATOM 1446 N N . GLU A 1 179 ? 1.762 6.635 8.098 1.00 85.81 179 GLU A N 1
ATOM 1447 C CA . GLU A 1 179 ? 1.845 7.654 7.049 1.00 85.81 179 GLU A CA 1
ATOM 1448 C C . GLU A 1 179 ? 2.152 6.999 5.694 1.00 85.81 179 GLU A C 1
ATOM 1450 O O . GLU A 1 179 ? 3.063 6.180 5.551 1.00 85.81 179 GLU A O 1
ATOM 1455 N N . ALA A 1 180 ? 1.407 7.425 4.682 1.00 92.88 180 ALA A N 1
ATOM 1456 C CA . ALA A 1 180 ? 1.629 7.095 3.288 1.00 92.88 180 ALA A CA 1
ATOM 1457 C C . ALA A 1 180 ? 1.718 8.375 2.452 1.00 92.88 180 ALA A C 1
ATOM 1459 O O . ALA A 1 180 ? 1.143 9.413 2.787 1.00 92.88 180 ALA A O 1
ATOM 1460 N N . PHE A 1 181 ? 2.447 8.305 1.346 1.00 94.62 181 PHE A N 1
ATOM 1461 C CA . PHE A 1 181 ? 2.772 9.433 0.488 1.00 94.62 181 PHE A CA 1
ATOM 1462 C C . PHE A 1 181 ? 2.309 9.122 -0.926 1.00 94.62 181 PHE A C 1
ATOM 1464 O O . PHE A 1 181 ? 2.854 8.248 -1.596 1.00 94.62 181 PHE A O 1
ATOM 1471 N N . TYR A 1 182 ? 1.292 9.848 -1.374 1.00 95.44 182 TYR A N 1
ATOM 1472 C CA . TYR A 1 182 ? 0.743 9.739 -2.715 1.00 95.44 182 TYR A CA 1
ATOM 1473 C C . TYR A 1 182 ? 1.104 10.973 -3.528 1.00 95.44 182 TYR A C 1
ATOM 1475 O O . TYR A 1 182 ? 0.839 12.096 -3.099 1.00 95.44 182 TYR A O 1
ATOM 1483 N N . TYR A 1 183 ? 1.680 10.794 -4.709 1.00 94.44 183 TYR A N 1
ATOM 1484 C CA . TYR A 1 183 ? 2.009 11.905 -5.593 1.00 94.44 183 TYR A CA 1
ATOM 1485 C C . TYR A 1 183 ? 1.860 11.516 -7.058 1.00 94.44 183 TYR A C 1
ATOM 1487 O O . TYR A 1 183 ? 2.087 10.375 -7.458 1.00 94.44 183 TYR A O 1
ATOM 1495 N N . THR A 1 184 ? 1.490 12.504 -7.863 1.00 92.88 184 THR A N 1
ATOM 1496 C CA . THR A 1 184 ? 1.213 12.343 -9.291 1.00 92.88 184 THR A CA 1
ATOM 1497 C C . THR A 1 184 ? 2.045 13.326 -10.105 1.00 92.88 184 THR A C 1
ATOM 1499 O O . THR A 1 184 ? 2.261 14.472 -9.694 1.00 92.88 184 THR A O 1
ATOM 1502 N N . GLY A 1 185 ? 2.489 12.886 -11.277 1.00 89.19 185 GLY A N 1
ATOM 1503 C CA . GLY A 1 185 ? 2.997 13.746 -12.341 1.00 89.19 185 GLY A CA 1
ATOM 1504 C C . GLY A 1 185 ? 2.020 13.803 -13.512 1.00 89.19 185 GLY A C 1
ATOM 1505 O O . GLY A 1 185 ? 0.902 13.314 -13.422 1.00 89.19 185 GLY A O 1
ATOM 1506 N N . GLU A 1 186 ? 2.451 14.381 -14.632 1.00 89.19 186 GLU A N 1
ATOM 1507 C CA . GLU A 1 186 ? 1.608 14.504 -15.833 1.00 89.19 186 GLU A CA 1
ATOM 1508 C C . GLU A 1 186 ? 1.168 13.141 -16.394 1.00 89.19 186 GLU A C 1
ATOM 1510 O O . GLU A 1 186 ? 0.044 13.005 -16.859 1.00 89.19 186 GLU A O 1
ATOM 1515 N N . ASN A 1 187 ? 2.037 12.128 -16.310 1.00 91.38 187 ASN A N 1
ATOM 1516 C CA . ASN A 1 187 ? 1.826 10.819 -16.940 1.00 91.38 187 ASN A CA 1
ATOM 1517 C C . ASN A 1 187 ? 2.027 9.636 -15.980 1.00 91.38 187 ASN A C 1
ATOM 1519 O O . ASN A 1 187 ? 2.225 8.509 -16.435 1.00 91.38 187 ASN A O 1
ATOM 1523 N N . PHE A 1 188 ? 2.036 9.873 -14.666 1.00 94.50 188 PHE A N 1
ATOM 1524 C CA . PHE A 1 188 ? 2.268 8.815 -13.684 1.00 94.50 188 PHE A CA 1
ATOM 1525 C C . PHE A 1 188 ? 1.640 9.126 -12.327 1.00 94.50 188 PHE A C 1
ATOM 1527 O O . PHE A 1 188 ? 1.460 10.289 -11.959 1.00 94.50 188 PHE A O 1
ATOM 1534 N N . ALA A 1 189 ? 1.427 8.073 -11.550 1.00 94.81 189 ALA A N 1
ATOM 1535 C CA . ALA A 1 189 ? 1.091 8.134 -10.141 1.00 94.81 189 ALA A CA 1
ATOM 1536 C C . ALA A 1 189 ? 2.039 7.236 -9.335 1.00 94.81 189 ALA A C 1
ATOM 1538 O O . ALA A 1 189 ? 2.634 6.286 -9.852 1.00 94.81 189 ALA A O 1
ATOM 1539 N N . CYS A 1 190 ? 2.229 7.579 -8.068 1.00 96.69 190 CYS A N 1
ATOM 1540 C CA . CYS A 1 190 ? 3.072 6.833 -7.151 1.00 96.69 190 CYS A CA 1
ATOM 1541 C C . CYS A 1 190 ? 2.466 6.866 -5.750 1.00 96.69 190 CYS A C 1
ATOM 1543 O O . CYS A 1 190 ? 2.067 7.927 -5.264 1.00 96.69 190 CYS A O 1
ATOM 1545 N N . LEU A 1 191 ? 2.439 5.708 -5.100 1.00 96.88 191 LEU A N 1
ATOM 1546 C CA . LEU A 1 191 ? 2.083 5.554 -3.699 1.00 96.88 191 LEU A CA 1
ATOM 1547 C C . LEU A 1 191 ? 3.246 4.889 -2.971 1.00 96.88 191 LEU A C 1
ATOM 1549 O O . LEU A 1 191 ? 3.707 3.827 -3.381 1.00 96.88 191 LEU A O 1
ATOM 1553 N N . VAL A 1 192 ? 3.690 5.504 -1.880 1.00 96.62 192 VAL A N 1
ATOM 1554 C CA . VAL A 1 192 ? 4.693 4.950 -0.966 1.00 96.62 192 VAL A CA 1
ATOM 1555 C C . VAL A 1 192 ? 4.066 4.820 0.416 1.00 96.62 192 VAL A C 1
ATOM 1557 O O . VAL A 1 192 ? 3.460 5.773 0.901 1.00 96.62 192 VAL A O 1
ATOM 1560 N N . TRP A 1 193 ? 4.189 3.665 1.059 1.00 94.56 193 TRP A N 1
ATOM 1561 C CA . TRP A 1 193 ? 3.645 3.417 2.397 1.00 94.56 193 TRP A CA 1
ATOM 1562 C C . TRP A 1 193 ? 4.522 2.439 3.174 1.00 94.56 193 TRP A C 1
ATOM 1564 O O . TRP A 1 193 ? 5.439 1.838 2.619 1.00 94.56 193 TRP A O 1
ATOM 1574 N N . THR A 1 194 ? 4.246 2.280 4.465 1.00 91.56 194 THR A N 1
ATOM 1575 C CA . THR A 1 194 ? 4.949 1.328 5.328 1.00 91.56 194 THR A CA 1
ATOM 1576 C C . THR A 1 194 ? 3.964 0.493 6.140 1.00 91.56 194 THR A C 1
ATOM 1578 O O . THR A 1 194 ? 2.826 0.909 6.361 1.00 91.56 194 THR A O 1
ATOM 1581 N N . ASP A 1 195 ? 4.413 -0.678 6.575 1.00 89.44 195 ASP A N 1
ATOM 1582 C CA . ASP A 1 195 ? 3.792 -1.499 7.618 1.00 89.44 195 ASP A CA 1
ATOM 1583 C C . ASP A 1 195 ? 4.498 -1.365 8.979 1.00 89.44 195 ASP A C 1
ATOM 1585 O O . ASP A 1 195 ? 4.136 -2.074 9.907 1.00 89.44 195 ASP A O 1
ATOM 1589 N N . GLY A 1 196 ? 5.504 -0.489 9.095 1.00 88.31 196 GLY A N 1
ATOM 1590 C CA . GLY A 1 196 ? 6.348 -0.354 10.285 1.00 88.31 196 GLY A CA 1
ATOM 1591 C C . GLY A 1 196 ? 7.657 -1.154 10.237 1.00 88.31 196 GLY A C 1
ATOM 1592 O O . GLY A 1 196 ? 8.559 -0.881 11.030 1.00 88.31 196 GLY A O 1
ATOM 1593 N N . GLU A 1 197 ? 7.823 -2.069 9.275 1.00 88.69 197 GLU A N 1
ATOM 1594 C CA . GLU A 1 197 ? 9.051 -2.856 9.068 1.00 88.69 197 GLU A CA 1
ATOM 1595 C C . GLU A 1 197 ? 9.731 -2.545 7.724 1.00 88.69 197 GLU A C 1
ATOM 1597 O O . GLU A 1 197 ? 10.966 -2.478 7.651 1.00 88.69 197 GLU A O 1
ATOM 1602 N N . TYR A 1 198 ? 8.941 -2.314 6.673 1.00 92.38 198 TYR A N 1
ATOM 1603 C CA . TYR A 1 198 ? 9.406 -2.111 5.300 1.00 92.38 198 TYR A CA 1
ATOM 1604 C C . TYR A 1 198 ? 8.800 -0.864 4.655 1.00 92.38 198 TYR A C 1
ATOM 1606 O O . TYR A 1 198 ? 7.730 -0.385 5.033 1.00 92.38 198 TYR A O 1
ATOM 1614 N N . TRP A 1 199 ? 9.487 -0.347 3.640 1.00 93.94 199 TRP A N 1
ATOM 1615 C CA . TRP A 1 199 ? 8.904 0.558 2.659 1.00 93.94 199 TRP A CA 1
ATOM 1616 C C . TRP A 1 199 ? 8.312 -0.241 1.510 1.00 93.94 199 TRP A C 1
ATOM 1618 O O . TRP A 1 199 ? 8.992 -1.086 0.931 1.00 93.94 199 TRP A O 1
ATOM 1628 N N . PHE A 1 200 ? 7.090 0.102 1.129 1.00 96.19 200 PHE A N 1
ATOM 1629 C CA . PHE A 1 200 ? 6.450 -0.364 -0.089 1.00 96.19 200 PHE A CA 1
ATOM 1630 C C . PHE A 1 200 ? 6.206 0.816 -1.011 1.00 96.19 200 PHE A C 1
ATOM 1632 O O . PHE A 1 200 ? 5.807 1.898 -0.574 1.00 96.19 200 PHE A O 1
ATOM 1639 N N . LYS A 1 201 ? 6.421 0.597 -2.300 1.00 97.00 201 LYS A N 1
ATOM 1640 C CA . LYS A 1 201 ? 6.162 1.573 -3.346 1.00 97.00 201 LYS A CA 1
ATOM 1641 C C . LYS A 1 201 ? 5.427 0.890 -4.480 1.00 97.00 201 LYS A C 1
ATOM 1643 O O . LYS A 1 201 ? 5.828 -0.177 -4.935 1.00 97.00 201 LYS A O 1
ATOM 1648 N N . VAL A 1 202 ? 4.390 1.552 -4.978 1.00 97.56 202 VAL A N 1
ATOM 1649 C CA . VAL A 1 202 ? 3.802 1.234 -6.275 1.00 97.56 202 VAL A CA 1
ATOM 1650 C C . VAL A 1 202 ? 3.849 2.469 -7.144 1.00 97.56 202 VAL A C 1
ATOM 1652 O O . VAL A 1 202 ? 3.320 3.522 -6.793 1.00 97.56 202 VAL A O 1
ATOM 1655 N N . TYR A 1 203 ? 4.508 2.320 -8.282 1.00 96.69 203 TYR A N 1
ATOM 1656 C CA . TYR A 1 203 ? 4.571 3.311 -9.338 1.00 96.69 203 TYR A CA 1
ATOM 1657 C C . TYR A 1 203 ? 3.800 2.792 -10.542 1.00 96.69 203 TYR A C 1
ATOM 1659 O O . TYR A 1 203 ? 3.889 1.617 -10.888 1.00 96.69 203 TYR A O 1
ATOM 1667 N N . GLY A 1 204 ? 3.095 3.676 -11.232 1.00 95.69 204 GLY A N 1
ATOM 1668 C CA . GLY A 1 204 ? 2.513 3.331 -12.515 1.00 95.69 204 GLY A CA 1
ATOM 1669 C C . GLY A 1 204 ? 2.294 4.542 -13.396 1.00 95.69 204 GLY A C 1
ATOM 1670 O O . GLY A 1 204 ? 2.246 5.683 -12.933 1.00 95.69 204 GLY A O 1
ATOM 1671 N N . THR A 1 205 ? 2.170 4.288 -14.691 1.00 95.00 205 THR A N 1
ATOM 1672 C CA . THR A 1 205 ? 1.700 5.286 -15.655 1.00 95.00 205 THR A CA 1
ATOM 1673 C C . THR A 1 205 ? 0.258 5.702 -15.346 1.00 95.00 205 THR A C 1
ATOM 1675 O O . THR A 1 205 ? -0.438 5.037 -14.583 1.00 95.00 205 THR A O 1
ATOM 1678 N N . ALA A 1 206 ? -0.194 6.830 -15.901 1.00 86.69 206 ALA A N 1
ATOM 1679 C CA . ALA A 1 206 ? -1.483 7.439 -15.546 1.00 86.69 206 ALA A CA 1
ATOM 1680 C C . ALA A 1 206 ? -2.705 6.504 -15.694 1.00 86.69 206 ALA A C 1
ATOM 1682 O O . ALA A 1 206 ? -3.677 6.642 -14.961 1.00 86.69 206 ALA A O 1
ATOM 1683 N N . ASP A 1 207 ? -2.659 5.519 -16.593 1.00 85.38 207 ASP A N 1
ATOM 1684 C CA . ASP A 1 207 ? -3.709 4.506 -16.763 1.00 85.38 207 ASP A CA 1
ATOM 1685 C C . ASP A 1 207 ? -3.818 3.507 -15.598 1.00 85.38 207 ASP A C 1
ATOM 1687 O O . ASP A 1 207 ? -4.840 2.840 -15.463 1.00 85.38 207 ASP A O 1
ATOM 1691 N N . ALA A 1 208 ? -2.801 3.429 -14.736 1.00 86.19 208 ALA A N 1
ATOM 1692 C CA . ALA A 1 208 ? -2.793 2.615 -13.523 1.00 86.19 208 ALA A CA 1
ATOM 1693 C C . ALA A 1 208 ? -3.138 3.410 -12.247 1.00 86.19 208 ALA A C 1
ATOM 1695 O O . ALA A 1 208 ? -3.051 2.854 -11.152 1.00 86.19 208 ALA A O 1
ATOM 1696 N N . GLU A 1 209 ? -3.520 4.691 -12.348 1.00 87.12 209 GLU A N 1
ATOM 1697 C CA . GLU A 1 209 ? -3.773 5.555 -11.181 1.00 87.12 209 GLU A CA 1
ATOM 1698 C C . GLU A 1 209 ? -4.824 4.967 -10.224 1.00 87.12 209 GLU A C 1
ATOM 1700 O O . GLU A 1 209 ? -4.578 4.863 -9.020 1.00 87.12 209 GLU A O 1
ATOM 1705 N N . ASP A 1 210 ? -5.952 4.496 -10.763 1.00 87.06 210 ASP A N 1
ATOM 1706 C CA . ASP A 1 210 ? -7.029 3.890 -9.969 1.00 87.06 210 ASP A CA 1
ATOM 1707 C C . ASP A 1 210 ? -6.555 2.638 -9.218 1.00 87.06 210 ASP A C 1
ATOM 1709 O O . ASP A 1 210 ? -6.936 2.397 -8.069 1.00 87.06 210 ASP A O 1
ATOM 1713 N N . TYR A 1 211 ? -5.679 1.853 -9.849 1.00 90.25 211 TYR A N 1
ATOM 1714 C CA . TYR A 1 211 ? -5.118 0.655 -9.243 1.00 90.25 211 TYR A CA 1
ATOM 1715 C C . TYR A 1 211 ? -4.184 0.986 -8.076 1.00 90.25 211 TYR A C 1
ATOM 1717 O O . TYR A 1 211 ? -4.272 0.358 -7.019 1.00 90.25 211 TYR A O 1
ATOM 1725 N N . ILE A 1 212 ? -3.324 1.996 -8.244 1.00 91.75 212 ILE A N 1
ATOM 1726 C CA . ILE A 1 212 ? -2.292 2.383 -7.271 1.00 91.75 212 ILE A CA 1
ATOM 1727 C C . ILE A 1 212 ? -2.892 2.663 -5.892 1.00 91.75 212 ILE A C 1
ATOM 1729 O O . ILE A 1 212 ? -2.337 2.230 -4.884 1.00 91.75 212 ILE A O 1
ATOM 1733 N N . MET A 1 213 ? -4.059 3.308 -5.832 1.00 88.44 213 MET A N 1
ATOM 1734 C CA . MET A 1 213 ? -4.745 3.603 -4.567 1.00 88.44 213 MET A CA 1
ATOM 1735 C C . MET A 1 213 ? -5.268 2.355 -3.841 1.00 88.44 213 MET A C 1
ATOM 1737 O O . MET A 1 213 ? -5.520 2.403 -2.638 1.00 88.44 213 MET A O 1
ATOM 1741 N N . THR A 1 214 ? -5.431 1.238 -4.552 1.00 90.19 214 THR A N 1
ATOM 1742 C CA . THR A 1 214 ? -5.892 -0.043 -3.993 1.00 90.19 214 THR A CA 1
ATOM 1743 C C . THR A 1 214 ? -4.763 -1.040 -3.746 1.00 90.19 214 THR A C 1
ATOM 1745 O O . THR A 1 214 ? -4.965 -2.009 -3.019 1.00 90.19 214 THR A O 1
ATOM 1748 N N . ALA A 1 215 ? -3.563 -0.779 -4.275 1.00 90.19 215 ALA A N 1
ATOM 1749 C CA . ALA A 1 215 ? -2.404 -1.664 -4.173 1.00 90.19 215 ALA A CA 1
ATOM 1750 C C . ALA A 1 215 ? -2.049 -2.152 -2.751 1.00 90.19 215 ALA A C 1
ATOM 1752 O O . ALA A 1 215 ? -1.686 -3.323 -2.621 1.00 90.19 215 ALA A O 1
ATOM 1753 N N . PRO A 1 216 ? -2.207 -1.353 -1.673 1.00 92.06 216 PRO A N 1
ATOM 1754 C CA . PRO A 1 216 ? -1.964 -1.828 -0.308 1.00 92.06 216 PRO A CA 1
ATOM 1755 C C . PRO A 1 216 ? -2.823 -3.028 0.118 1.00 92.06 216 PRO A C 1
ATOM 1757 O O . PRO A 1 216 ? -2.447 -3.741 1.042 1.00 92.06 216 PRO A O 1
ATOM 1760 N N . TYR A 1 217 ? -3.964 -3.265 -0.537 1.00 89.25 217 TYR A N 1
ATOM 1761 C CA . TYR A 1 217 ? -4.849 -4.403 -0.260 1.00 89.25 217 TYR A CA 1
ATOM 1762 C C . TYR A 1 217 ? -4.518 -5.652 -1.089 1.00 89.25 217 TYR A C 1
ATOM 1764 O O . TYR A 1 217 ? -5.104 -6.706 -0.853 1.00 89.25 217 TYR A O 1
ATOM 1772 N N . HIS A 1 218 ? -3.585 -5.536 -2.039 1.00 88.81 218 HIS A N 1
ATOM 1773 C CA . HIS A 1 218 ? -3.243 -6.586 -3.006 1.00 88.81 218 HIS A CA 1
ATOM 1774 C C . HIS A 1 218 ? -1.891 -7.250 -2.728 1.00 88.81 218 HIS A C 1
ATOM 1776 O O . HIS A 1 218 ? -1.527 -8.207 -3.423 1.00 88.81 218 HIS A O 1
ATOM 1782 N N . ILE A 1 219 ? -1.149 -6.746 -1.735 1.00 91.50 219 ILE A N 1
ATOM 1783 C CA . ILE A 1 219 ? 0.124 -7.320 -1.299 1.00 91.50 219 ILE A CA 1
ATOM 1784 C C . ILE A 1 219 ? -0.101 -8.454 -0.296 1.00 91.50 219 ILE A C 1
ATOM 1786 O O . ILE A 1 219 ? -0.913 -8.342 0.621 1.00 91.50 219 ILE A O 1
ATOM 1790 N N . ILE A 1 220 ? 0.645 -9.543 -0.458 1.00 90.94 220 ILE A N 1
ATOM 1791 C CA . ILE A 1 220 ? 0.706 -10.649 0.504 1.00 90.94 220 ILE A CA 1
ATOM 1792 C C . ILE A 1 220 ? 2.156 -11.052 0.748 1.00 90.94 220 ILE A C 1
ATOM 1794 O O . ILE A 1 220 ? 2.999 -10.900 -0.137 1.00 90.94 220 ILE A O 1
ATOM 1798 N N . GLU A 1 221 ? 2.435 -11.597 1.928 1.00 92.00 221 GLU A N 1
ATOM 1799 C CA . GLU A 1 221 ? 3.717 -12.241 2.206 1.00 92.00 221 GLU A CA 1
ATOM 1800 C C . GLU A 1 221 ? 3.869 -13.492 1.319 1.00 92.00 221 GLU A C 1
ATOM 1802 O O . GLU A 1 221 ? 2.959 -14.319 1.195 1.00 92.00 221 GLU A O 1
ATOM 1807 N N . LYS A 1 222 ? 5.015 -13.599 0.650 1.00 86.69 222 LYS A N 1
ATOM 1808 C CA . LYS A 1 222 ? 5.411 -14.710 -0.210 1.00 86.69 222 LYS A CA 1
ATOM 1809 C C . LYS A 1 222 ? 5.836 -15.879 0.682 1.00 86.69 222 LYS A C 1
ATOM 1811 O O . LYS A 1 222 ? 6.829 -15.768 1.394 1.00 86.69 222 LYS A O 1
ATOM 1816 N N . ASN A 1 223 ? 5.066 -16.970 0.629 1.00 74.12 223 ASN A N 1
ATOM 1817 C CA . ASN A 1 223 ? 5.348 -18.221 1.352 1.00 74.12 223 ASN A CA 1
ATOM 1818 C C . ASN A 1 223 ? 6.667 -18.880 0.932 1.00 74.12 223 ASN A C 1
ATOM 1820 O O . ASN A 1 223 ? 7.001 -18.814 -0.276 1.00 74.12 223 ASN A O 1
#

Mean predicted aligned er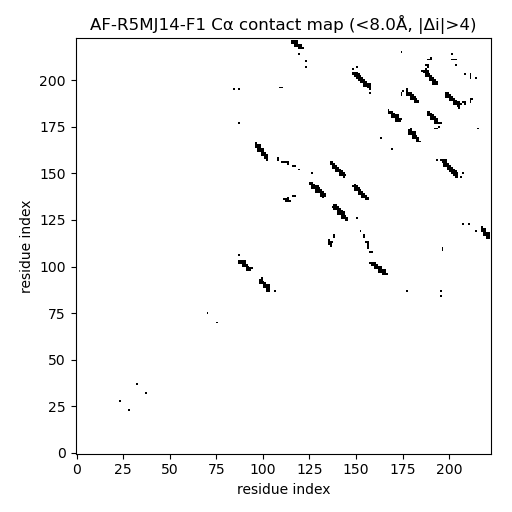ror: 16.48 Å

Solvent-accessible surface area (backbone atoms only — not comparable to full-atom values): 12871 Å² total; per-residue (Å²): 116,67,68,61,54,51,51,49,52,49,52,49,53,53,52,50,51,61,52,56,69,70,49,73,53,84,91,66,59,84,78,82,71,53,68,72,55,50,54,52,52,51,50,51,55,50,51,52,54,50,51,55,51,48,54,53,50,52,50,50,51,50,50,49,50,49,50,50,49,49,49,48,51,54,44,54,71,56,63,80,62,79,67,88,66,78,81,82,49,71,42,78,46,78,55,90,65,29,33,38,40,31,61,34,91,86,63,72,72,90,63,95,47,65,85,76,53,72,44,79,73,76,73,64,89,69,53,41,88,69,49,77,49,77,57,60,58,41,38,38,41,32,29,35,30,94,86,67,46,44,40,35,42,37,39,35,54,40,83,52,66,51,72,46,55,63,88,40,65,71,43,81,46,75,48,99,88,28,71,23,45,35,36,45,60,98,60,28,31,36,37,36,37,42,85,87,65,35,33,39,38,35,40,23,27,54,92,40,41,77,53,50,79,51,44,84,78,32,55,44,78,62,128

Radius of gyration: 38.68 Å; Cα contacts (8 Å, |Δi|>4): 284; chains: 1; bounding box: 118×45×56 Å

Secondary structure (DSSP, 8-state):
-HHHHHHHHHHHHHHHHHHHTTSPPGGG------HHHHHHHHHHHHHHHHHHHHHHHHHHHHHHHHHHHHHHHHHHHSSSS-S-----PEEEEEETTEEEEEE-TTPPPS-SS--S-EEE-SPPTT-EEEEEEE-SSEEEEEEE-TT--EEEEEEEETTS-EEEETTSEEEEEEETTEEEEEEE-SSEEEEEEE-SSEEEEEEEEGGGHHHHTTGGGTEEE--